Protein AF-A0A415G3N2-F1 (afdb_monomer)

Nearest PDB structures (foldseek):
  8dhb-assembly1_J  TM=5.652E-01  e=7.458E-01  Homo sapiens
  8q2d-assembly1_A  TM=3.571E-01  e=2.815E+00  Escherichia coli
  7obz-assembly3_E  TM=2.901E-01  e=1.254E+00  Cereibacter sphaeroides ATCC 17025
  6xqx-assembly2_B  TM=3.110E-01  e=3.981E+00  Neisseria gonorrhoeae
  4tkn-assembly2_B  TM=2.750E-01  e=4.218E+00  Homo sapiens

Secondary structure (DSSP, 8-state):
-PPP--STT--EEHHHHHHHHHHHHHHTT---TTT--EEEE-SS--EE---EEEE--EEEE-TTS-EEEEEEEEEE-SSS---EEEEEEEEEE---SHHHHHHHHHHHHHHHHHHHHHHHHHGGGT--SSEEEEEEETT--EEEEEEEES-HHHHHHHHHHHHHHHTTTEEEEEEEETTT--EEEE-

Sequence (187 aa):
MLKEIKKEKDVITNQDLFNEIIKKVKKSDKWPSSIIDYELEDRYETGLYNYEFNPVFTLQPGSNEGYYLSLYIRGYYGLTDKFDLVSLGTIKTLLTDKESIRQMAALYGECLIAYEEIMNDELDKFTRKGYDLFLVDKEEKMHPYLSGLSSKKKAVERFKLYHEKNSEQYLKGVVRDNLTRKEFVVK

Mean predicted aligned error: 4.04 Å

Radius of gyration: 20.8 Å; Cα contacts (8 Å, |Δi|>4): 354; 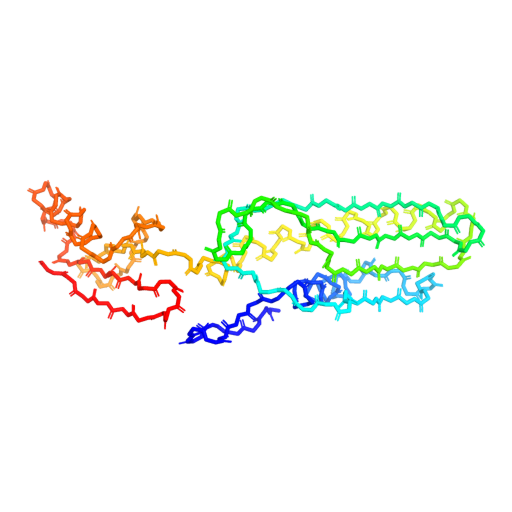chains: 1; bounding box: 54×30×54 Å

Structure (mmCIF, N/CA/C/O backbone):
data_AF-A0A415G3N2-F1
#
_entry.id   AF-A0A415G3N2-F1
#
loop_
_atom_site.group_PDB
_atom_site.id
_atom_site.type_symbol
_atom_site.label_atom_id
_atom_site.label_alt_id
_atom_site.label_comp_id
_atom_site.label_asym_id
_atom_site.label_entity_id
_atom_site.label_seq_id
_atom_site.pdbx_PDB_ins_code
_atom_site.Cartn_x
_atom_site.Cartn_y
_atom_site.Cartn_z
_atom_site.occupancy
_atom_site.B_iso_or_equiv
_atom_site.auth_seq_id
_atom_site.auth_comp_id
_atom_site.auth_asym_id
_atom_site.auth_atom_id
_atom_site.pdbx_PDB_model_num
ATOM 1 N N . MET A 1 1 ? 2.594 -11.933 -1.020 1.00 87.19 1 MET A N 1
ATOM 2 C CA . MET A 1 1 ? 1.827 -11.419 0.110 1.00 87.19 1 MET A CA 1
ATOM 3 C C . MET A 1 1 ? 2.799 -10.746 1.035 1.00 87.19 1 MET A C 1
ATOM 5 O O . MET A 1 1 ? 3.851 -11.324 1.329 1.00 87.19 1 MET A O 1
ATOM 9 N N . LEU A 1 2 ? 2.425 -9.553 1.478 1.00 94.81 2 LEU A N 1
ATOM 10 C CA . LEU A 1 2 ? 3.187 -8.779 2.444 1.00 94.81 2 LEU A CA 1
ATOM 11 C C . LEU A 1 2 ? 3.295 -9.523 3.780 1.00 94.81 2 LEU A C 1
ATOM 13 O O . LEU A 1 2 ? 2.478 -10.394 4.104 1.00 94.81 2 LEU A O 1
ATOM 17 N N . LYS A 1 3 ? 4.280 -9.148 4.599 1.00 93.44 3 LYS A N 1
ATOM 18 C CA . LYS A 1 3 ? 4.430 -9.6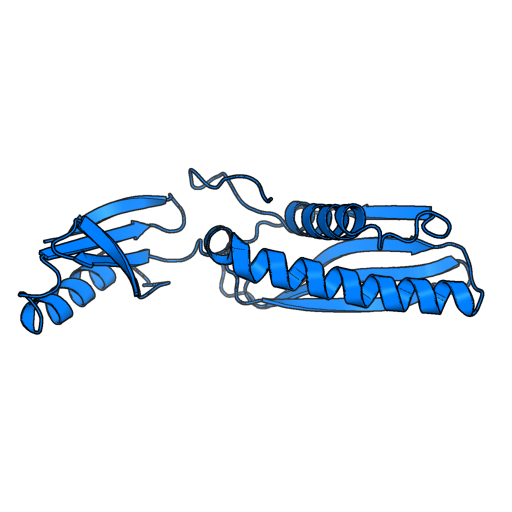95 5.955 1.00 93.44 3 LYS A CA 1
ATOM 19 C C . LYS A 1 3 ? 3.182 -9.440 6.815 1.00 93.44 3 LYS A C 1
ATOM 21 O O . LYS A 1 3 ? 2.412 -8.510 6.574 1.00 93.44 3 LYS A O 1
ATOM 26 N N . GLU A 1 4 ? 2.944 -10.312 7.790 1.00 93.62 4 GLU A N 1
ATOM 27 C CA . GLU A 1 4 ? 1.818 -10.176 8.722 1.00 93.62 4 GLU A CA 1
ATOM 28 C C . GLU A 1 4 ? 2.052 -9.037 9.725 1.00 93.62 4 GLU A C 1
ATOM 30 O O . GLU A 1 4 ? 3.185 -8.776 10.127 1.00 93.62 4 GLU A O 1
ATOM 35 N N . ILE A 1 5 ? 0.967 -8.395 10.171 1.00 93.81 5 ILE A N 1
ATOM 36 C CA . ILE A 1 5 ? 0.996 -7.298 11.147 1.00 93.81 5 ILE A CA 1
ATOM 37 C C . ILE A 1 5 ? 0.355 -7.779 12.449 1.00 93.81 5 ILE A C 1
ATOM 39 O O . ILE A 1 5 ? -0.867 -7.867 12.532 1.00 93.81 5 ILE A O 1
ATOM 43 N N . LYS A 1 6 ? 1.163 -8.097 13.469 1.00 91.00 6 LYS A N 1
ATOM 44 C CA . LYS A 1 6 ? 0.665 -8.636 14.753 1.00 91.00 6 LYS A CA 1
ATOM 45 C C . LYS A 1 6 ? 0.788 -7.659 15.914 1.00 91.00 6 LYS A C 1
ATOM 47 O O . LYS A 1 6 ? 0.152 -7.842 16.946 1.00 91.00 6 LYS A O 1
ATOM 52 N N . LYS A 1 7 ? 1.647 -6.655 15.777 1.00 91.00 7 LYS A N 1
ATOM 53 C CA . LYS A 1 7 ? 1.973 -5.675 16.818 1.00 91.00 7 LYS A CA 1
ATOM 54 C C . LYS A 1 7 ? 2.504 -4.400 16.182 1.00 91.00 7 LYS A C 1
ATOM 56 O O . LYS A 1 7 ? 2.860 -4.372 15.009 1.00 91.00 7 LYS A O 1
ATOM 61 N N . GLU A 1 8 ? 2.631 -3.372 17.008 1.00 90.38 8 GLU A N 1
ATOM 62 C CA . GLU A 1 8 ? 3.097 -2.037 16.631 1.00 90.38 8 GLU A CA 1
ATOM 63 C C . GLU A 1 8 ? 4.353 -2.037 15.752 1.00 90.38 8 GLU A C 1
ATOM 65 O O . GLU A 1 8 ? 4.346 -1.418 14.692 1.00 90.38 8 GLU A O 1
ATOM 70 N N . LYS A 1 9 ? 5.382 -2.805 16.129 1.00 91.69 9 LYS A N 1
ATOM 71 C CA . LYS A 1 9 ? 6.659 -2.849 15.400 1.00 91.69 9 LYS A CA 1
ATOM 72 C C . LYS A 1 9 ? 6.635 -3.593 14.062 1.00 91.69 9 LYS A C 1
ATOM 74 O O . LYS A 1 9 ? 7.603 -3.503 13.316 1.00 91.69 9 LYS A O 1
ATOM 79 N N . ASP A 1 10 ? 5.583 -4.353 13.768 1.00 93.62 10 ASP A N 1
ATOM 80 C CA . ASP A 1 10 ? 5.471 -5.041 12.484 1.00 93.62 10 ASP A CA 1
ATOM 81 C C . ASP A 1 10 ? 4.907 -4.022 11.493 1.00 93.62 10 ASP A C 1
ATOM 83 O O . ASP A 1 10 ? 3.722 -3.721 11.548 1.00 93.62 10 ASP A O 1
ATOM 87 N N . VAL A 1 11 ? 5.738 -3.410 10.650 1.00 94.50 11 VAL A N 1
ATOM 88 C CA . VAL A 1 11 ? 5.339 -2.293 9.771 1.00 94.50 11 VAL A CA 1
ATOM 89 C C . VAL A 1 11 ? 5.723 -2.608 8.336 1.00 94.50 11 VAL A C 1
ATOM 91 O O . VAL A 1 11 ? 6.864 -2.996 8.099 1.00 94.50 11 VAL A O 1
ATOM 94 N N . ILE A 1 12 ? 4.786 -2.447 7.397 1.00 97.75 12 ILE A N 1
ATOM 95 C CA . ILE A 1 12 ? 5.084 -2.520 5.961 1.00 97.75 12 ILE A CA 1
ATOM 96 C C . ILE A 1 12 ? 5.907 -1.301 5.573 1.00 97.75 12 ILE A C 1
ATOM 98 O O . ILE A 1 12 ? 5.563 -0.184 5.953 1.00 97.75 12 ILE A O 1
ATOM 102 N N . THR A 1 13 ? 6.979 -1.505 4.825 1.00 98.00 13 THR A N 1
ATOM 103 C CA . THR A 1 13 ? 7.867 -0.433 4.380 1.00 98.00 13 THR A CA 1
ATOM 104 C C . THR A 1 13 ? 7.702 -0.165 2.886 1.00 98.00 13 THR A C 1
ATOM 106 O O . THR A 1 13 ? 7.096 -0.947 2.151 1.00 98.00 13 THR A O 1
ATOM 109 N N . ASN A 1 14 ? 8.249 0.954 2.418 1.00 98.31 14 ASN A N 1
ATOM 110 C CA . ASN A 1 14 ? 8.402 1.238 0.990 1.00 98.31 14 ASN A CA 1
ATOM 111 C C . ASN A 1 14 ? 9.142 0.111 0.241 1.00 98.31 14 ASN A C 1
ATOM 113 O O . ASN A 1 14 ? 8.731 -0.255 -0.859 1.00 98.31 14 ASN A O 1
ATOM 117 N N . GLN A 1 15 ? 10.174 -0.474 0.857 1.00 98.56 15 GLN A N 1
ATOM 118 C CA . GLN A 1 15 ? 10.925 -1.604 0.300 1.00 98.56 15 GLN A CA 1
ATOM 119 C C . GLN A 1 15 ? 10.074 -2.884 0.244 1.00 98.56 15 GLN A C 1
ATOM 121 O O . GLN A 1 15 ? 10.088 -3.583 -0.767 1.00 98.56 15 GLN A O 1
ATOM 126 N N . ASP A 1 16 ? 9.282 -3.181 1.286 1.00 98.44 16 ASP A N 1
ATOM 127 C CA . ASP A 1 16 ? 8.357 -4.326 1.269 1.00 98.44 16 ASP A CA 1
ATOM 128 C C . ASP A 1 16 ? 7.340 -4.204 0.122 1.00 98.44 16 ASP A C 1
ATOM 130 O O . ASP A 1 16 ? 7.082 -5.177 -0.590 1.00 98.44 16 ASP A O 1
ATOM 134 N N . LEU A 1 17 ? 6.769 -3.006 -0.062 1.00 98.62 17 LEU A N 1
ATOM 135 C CA . LEU A 1 17 ? 5.806 -2.735 -1.128 1.00 98.62 17 LEU A CA 1
ATOM 136 C C . LEU A 1 17 ? 6.451 -2.876 -2.511 1.00 98.62 17 LEU A C 1
ATOM 138 O O . LEU A 1 17 ? 5.869 -3.524 -3.379 1.00 98.62 17 LEU A O 1
ATOM 142 N N . PHE A 1 18 ? 7.657 -2.330 -2.705 1.00 98.75 18 PHE A N 1
ATOM 143 C CA . PHE A 1 18 ? 8.424 -2.518 -3.939 1.00 98.75 18 PHE A CA 1
ATOM 144 C C . PHE A 1 18 ? 8.593 -4.005 -4.255 1.00 98.75 18 PHE A C 1
ATOM 146 O O . PHE A 1 18 ? 8.172 -4.477 -5.310 1.00 98.75 18 PHE A O 1
ATOM 153 N N . ASN A 1 19 ? 9.144 -4.761 -3.307 1.00 98.56 19 ASN A N 1
ATOM 154 C CA . ASN A 1 19 ? 9.453 -6.171 -3.494 1.00 98.56 19 ASN A CA 1
ATOM 155 C C . ASN A 1 19 ? 8.211 -7.023 -3.763 1.00 98.56 19 ASN A C 1
ATOM 157 O O . ASN A 1 19 ? 8.269 -7.956 -4.567 1.00 98.56 19 ASN A O 1
ATOM 161 N N . GLU A 1 20 ? 7.075 -6.709 -3.140 1.00 98.62 20 GLU A N 1
ATOM 162 C CA . GLU A 1 20 ? 5.830 -7.421 -3.418 1.00 98.62 20 GLU A CA 1
ATOM 163 C C . GLU A 1 20 ? 5.271 -7.100 -4.814 1.00 98.62 20 GLU A C 1
ATOM 165 O O . GLU A 1 20 ? 4.817 -8.026 -5.490 1.00 98.62 20 GLU A O 1
ATOM 170 N N . ILE A 1 21 ? 5.384 -5.852 -5.296 1.00 98.75 21 ILE A N 1
ATOM 171 C CA . ILE A 1 21 ? 5.044 -5.491 -6.686 1.00 98.75 21 ILE A CA 1
ATOM 172 C C . ILE A 1 21 ? 5.894 -6.319 -7.657 1.00 98.75 21 ILE A C 1
ATOM 174 O O . ILE A 1 21 ? 5.348 -7.032 -8.501 1.00 98.75 21 ILE A O 1
ATOM 178 N N . ILE A 1 22 ? 7.224 -6.306 -7.497 1.00 98.50 22 ILE A N 1
ATOM 179 C CA . ILE A 1 22 ? 8.146 -7.068 -8.358 1.00 98.50 22 ILE A CA 1
ATOM 180 C C . ILE A 1 22 ? 7.800 -8.558 -8.344 1.00 98.50 22 ILE A C 1
ATOM 182 O O . ILE A 1 22 ? 7.727 -9.210 -9.387 1.00 98.50 22 ILE A O 1
ATOM 186 N N . LYS A 1 23 ? 7.559 -9.114 -7.155 1.00 98.38 23 LYS A N 1
ATOM 187 C CA . LYS A 1 23 ? 7.210 -10.523 -6.981 1.00 98.38 23 LYS A CA 1
ATOM 188 C C . LYS A 1 23 ? 5.910 -10.890 -7.694 1.00 98.38 23 LYS A C 1
ATOM 190 O O . LYS A 1 23 ? 5.848 -11.975 -8.270 1.00 98.38 23 LYS A O 1
ATOM 195 N N . LYS A 1 24 ? 4.885 -10.035 -7.654 1.00 98.19 24 LYS A N 1
ATOM 196 C CA . LYS A 1 24 ? 3.622 -10.262 -8.374 1.00 98.19 24 LYS A CA 1
ATOM 197 C C . LYS A 1 24 ? 3.823 -10.236 -9.887 1.00 98.19 24 LYS A C 1
ATOM 199 O O . LYS A 1 24 ? 3.407 -11.183 -10.545 1.00 98.19 24 LYS A O 1
ATOM 204 N N . VAL A 1 25 ? 4.550 -9.252 -10.419 1.00 98.38 25 VAL A N 1
ATOM 205 C CA . VAL A 1 25 ? 4.837 -9.179 -11.864 1.00 98.38 25 VAL A CA 1
ATOM 206 C C . VAL A 1 25 ? 5.670 -10.374 -12.346 1.00 98.38 25 VAL A C 1
ATOM 208 O O . VAL A 1 25 ? 5.410 -10.947 -13.401 1.00 98.38 25 VAL A O 1
ATOM 211 N N . LYS A 1 26 ? 6.658 -10.817 -11.559 1.00 98.06 26 LYS A N 1
ATOM 212 C CA . LYS A 1 26 ? 7.432 -12.029 -11.880 1.00 98.06 26 LYS A CA 1
ATOM 213 C C . LYS A 1 26 ? 6.567 -13.289 -11.894 1.00 98.06 26 LYS A C 1
ATOM 215 O O . LYS A 1 26 ? 6.811 -14.175 -12.700 1.00 98.06 26 LYS A O 1
ATOM 220 N N . LYS A 1 27 ? 5.557 -13.373 -11.025 1.00 97.06 27 LYS A N 1
ATOM 221 C CA . LYS A 1 27 ? 4.624 -14.508 -10.971 1.00 97.06 27 LYS A CA 1
ATOM 222 C C . LYS A 1 27 ? 3.587 -14.519 -12.093 1.00 97.06 27 LYS A C 1
ATOM 224 O O . LYS A 1 27 ? 3.008 -15.574 -12.325 1.00 97.06 27 LYS A O 1
ATOM 229 N N . SER A 1 28 ? 3.323 -13.387 -12.745 1.00 94.75 28 SER A N 1
ATOM 230 C CA . SER A 1 28 ? 2.393 -13.313 -13.879 1.00 94.75 28 SER A CA 1
ATOM 231 C C . SER A 1 28 ? 3.046 -13.657 -15.224 1.00 94.75 28 SER A C 1
ATOM 233 O O . SER A 1 28 ? 2.395 -13.542 -16.261 1.00 94.75 28 SER A O 1
ATOM 235 N N . ASP A 1 29 ? 4.326 -14.057 -15.225 1.00 93.62 29 ASP A N 1
ATOM 236 C CA . ASP A 1 29 ? 5.146 -14.285 -16.424 1.00 93.62 29 ASP A CA 1
ATOM 237 C C . ASP A 1 29 ? 5.229 -13.056 -17.355 1.00 93.62 29 ASP A C 1
ATOM 239 O O . ASP A 1 29 ? 5.502 -13.172 -18.551 1.00 93.62 29 ASP A O 1
ATOM 243 N N . LYS A 1 30 ? 5.001 -11.849 -16.812 1.00 96.56 30 LYS A N 1
ATOM 244 C CA . LYS A 1 30 ? 5.089 -10.571 -17.543 1.00 96.56 30 LYS A CA 1
ATOM 245 C C . LYS A 1 30 ? 6.388 -9.812 -17.301 1.00 96.56 30 LYS A C 1
ATOM 247 O O . LYS A 1 30 ? 6.602 -8.752 -17.884 1.00 96.56 30 LYS A O 1
ATOM 252 N N . TRP A 1 31 ? 7.270 -10.351 -16.463 1.00 97.94 31 TRP A N 1
ATOM 253 C CA . TRP A 1 31 ? 8.579 -9.765 -16.205 1.00 97.94 31 TRP A CA 1
ATOM 254 C C . TRP A 1 31 ? 9.518 -9.945 -17.412 1.00 97.94 31 TRP A C 1
ATOM 256 O O . TRP A 1 31 ? 9.819 -11.085 -1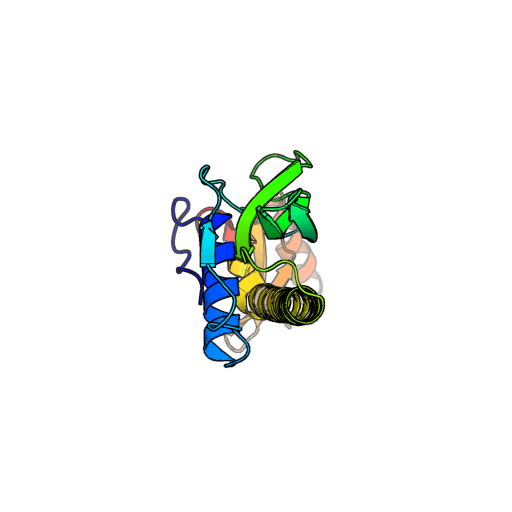7.777 1.00 97.94 31 TRP A O 1
ATOM 266 N N . PRO A 1 32 ? 10.029 -8.864 -18.029 1.00 96.94 32 PRO A N 1
ATOM 267 C CA . PRO A 1 32 ? 10.829 -8.962 -19.243 1.00 96.94 32 PRO A CA 1
ATOM 268 C C . PRO A 1 32 ? 12.308 -9.244 -18.916 1.00 96.94 32 PRO A C 1
ATOM 270 O O . PRO A 1 32 ? 13.188 -8.412 -19.131 1.00 96.94 32 PRO A O 1
ATOM 273 N N . SER A 1 33 ? 12.594 -10.445 -18.394 1.00 96.25 33 SER A N 1
ATOM 274 C CA . SER A 1 33 ? 13.925 -10.863 -17.910 1.00 96.25 33 SER A CA 1
ATOM 275 C C . SER A 1 33 ? 15.066 -10.662 -18.910 1.00 96.25 33 SER A C 1
ATOM 277 O O . SER A 1 33 ? 16.214 -10.549 -18.501 1.00 96.25 33 SER A O 1
ATOM 279 N N . SER A 1 34 ? 14.778 -10.648 -20.214 1.00 95.88 34 SER A N 1
ATOM 280 C CA . SER A 1 34 ? 15.788 -10.485 -21.263 1.00 95.88 34 SER A CA 1
ATOM 281 C C . SER A 1 34 ? 16.362 -9.073 -21.371 1.00 95.88 34 SER A C 1
ATOM 283 O O . SER A 1 34 ? 17.408 -8.918 -21.994 1.00 95.88 34 SER A O 1
ATOM 285 N N . ILE A 1 35 ? 15.680 -8.057 -20.830 1.00 96.75 35 ILE A N 1
ATOM 286 C CA . ILE A 1 35 ? 16.105 -6.655 -20.957 1.00 96.75 35 ILE A CA 1
ATOM 287 C C . ILE A 1 35 ? 16.406 -5.978 -19.620 1.00 96.75 35 ILE A C 1
ATOM 289 O O . ILE A 1 35 ? 17.009 -4.910 -19.621 1.00 96.75 35 ILE A O 1
ATOM 293 N N . ILE A 1 36 ? 15.962 -6.543 -18.494 1.00 97.62 36 ILE A N 1
ATOM 294 C CA . ILE A 1 36 ? 16.181 -5.934 -17.179 1.00 97.62 36 ILE A CA 1
ATOM 295 C C . ILE A 1 36 ? 17.587 -6.263 -16.690 1.00 97.62 36 ILE A C 1
ATOM 297 O O . ILE A 1 36 ? 17.924 -7.428 -16.497 1.00 97.62 36 ILE A O 1
ATOM 301 N N . ASP A 1 37 ? 18.376 -5.221 -16.446 1.00 97.44 37 ASP A N 1
ATOM 302 C CA . ASP A 1 37 ? 19.717 -5.337 -15.875 1.00 97.44 37 ASP A CA 1
ATOM 303 C C . ASP A 1 37 ? 19.661 -5.462 -14.355 1.00 97.44 37 ASP A C 1
ATOM 305 O O . ASP A 1 37 ? 20.386 -6.264 -13.769 1.00 97.44 37 ASP A O 1
ATOM 309 N N . TYR A 1 38 ? 18.801 -4.668 -13.710 1.00 96.75 38 TYR A N 1
ATOM 310 C CA . TYR A 1 38 ? 18.541 -4.798 -12.282 1.00 96.75 38 TYR A CA 1
ATOM 311 C C . TYR A 1 38 ? 17.214 -4.173 -11.854 1.00 96.75 38 TYR A C 1
ATOM 313 O O . TYR A 1 38 ? 16.710 -3.214 -12.443 1.00 96.75 38 TYR A O 1
ATOM 321 N N . GLU A 1 39 ? 16.718 -4.666 -10.729 1.00 97.56 39 GLU A N 1
ATOM 322 C CA . GLU A 1 39 ? 15.749 -4.018 -9.864 1.00 97.56 39 GLU A CA 1
ATOM 323 C C . GLU A 1 39 ? 16.386 -3.763 -8.496 1.00 97.56 39 GLU A C 1
ATOM 325 O O . GLU A 1 39 ? 17.101 -4.610 -7.963 1.00 97.56 39 GLU A O 1
ATOM 330 N N . LEU A 1 40 ? 16.163 -2.577 -7.938 1.00 98.00 40 LEU A N 1
ATOM 331 C CA . LEU A 1 40 ? 16.737 -2.181 -6.660 1.00 98.00 40 LEU A CA 1
ATOM 332 C C . LEU A 1 40 ? 15.717 -1.373 -5.864 1.00 98.00 40 LEU A C 1
ATOM 334 O O . LEU A 1 40 ? 15.232 -0.341 -6.329 1.00 98.00 40 LEU A O 1
ATOM 338 N N . GLU A 1 41 ? 15.403 -1.844 -4.664 1.00 97.94 41 GLU A N 1
ATOM 339 C CA . GLU A 1 41 ? 14.610 -1.101 -3.686 1.00 97.94 41 GLU A CA 1
ATOM 340 C C . GLU A 1 41 ? 15.316 0.186 -3.238 1.00 97.94 41 GLU A C 1
ATOM 342 O O . GLU A 1 41 ? 16.535 0.335 -3.365 1.00 97.94 41 GLU A O 1
ATOM 347 N N . ASP A 1 42 ? 14.552 1.143 -2.715 1.00 97.31 42 ASP A N 1
ATOM 348 C CA . ASP A 1 42 ? 15.147 2.367 -2.189 1.00 97.31 42 ASP A CA 1
ATOM 349 C C . ASP A 1 42 ? 16.113 2.063 -1.038 1.00 97.31 42 ASP A C 1
ATOM 351 O O . ASP A 1 42 ? 15.878 1.171 -0.226 1.00 97.31 42 ASP A O 1
ATOM 355 N N . ARG A 1 43 ? 17.196 2.835 -0.925 1.00 95.38 43 ARG A N 1
ATOM 356 C CA . ARG A 1 43 ? 18.191 2.646 0.136 1.00 95.38 43 ARG A CA 1
ATOM 357 C C . ARG A 1 43 ? 17.629 2.939 1.530 1.00 95.38 43 ARG A C 1
ATOM 359 O O . ARG A 1 43 ? 18.123 2.381 2.510 1.00 95.38 43 ARG A O 1
ATOM 366 N N . TYR A 1 44 ? 16.666 3.849 1.632 1.00 96.00 44 TYR A N 1
ATOM 367 C CA . TYR A 1 44 ? 16.128 4.314 2.901 1.00 96.00 44 TYR A CA 1
ATOM 368 C C . TYR A 1 44 ? 14.776 3.669 3.179 1.00 96.00 44 TYR A C 1
ATOM 370 O O . TYR A 1 44 ? 13.785 3.889 2.480 1.00 96.00 44 TYR A O 1
ATOM 378 N N . GLU A 1 45 ? 14.732 2.899 4.259 1.00 96.56 45 GLU A N 1
ATOM 379 C CA . GLU A 1 45 ? 13.503 2.282 4.727 1.00 96.56 45 GLU A CA 1
ATOM 380 C C . GLU A 1 45 ? 12.574 3.335 5.350 1.00 96.56 45 GLU A C 1
ATOM 382 O O . GLU A 1 45 ? 12.962 4.112 6.225 1.00 96.56 45 GLU A O 1
ATOM 387 N N . THR A 1 46 ? 11.322 3.349 4.901 1.00 96.94 46 THR A N 1
ATOM 388 C CA . THR A 1 46 ? 10.253 4.213 5.404 1.00 96.94 46 THR A CA 1
ATOM 389 C C . THR A 1 46 ? 9.017 3.375 5.701 1.00 96.94 46 THR A C 1
ATOM 391 O O . THR A 1 46 ? 8.498 2.691 4.822 1.00 96.94 46 THR A O 1
ATOM 394 N N . GLY A 1 47 ? 8.523 3.447 6.939 1.00 96.94 47 GLY A N 1
ATOM 395 C CA . GLY A 1 47 ? 7.308 2.746 7.354 1.00 96.94 47 GLY A CA 1
ATOM 396 C C . GLY A 1 47 ? 6.029 3.377 6.795 1.00 96.94 47 GLY A C 1
ATOM 397 O O . GLY A 1 47 ? 5.861 4.599 6.830 1.00 96.94 47 GLY A O 1
ATOM 398 N N . LEU A 1 48 ? 5.117 2.528 6.326 1.00 97.19 48 LEU A N 1
ATOM 399 C CA . LEU A 1 48 ? 3.821 2.872 5.748 1.00 97.19 48 LEU A CA 1
ATOM 400 C C . LEU A 1 48 ? 2.711 2.506 6.748 1.00 97.19 48 LEU A C 1
ATOM 402 O O . LEU A 1 48 ? 2.412 1.339 6.998 1.00 97.19 48 LEU A O 1
ATOM 406 N N . TYR A 1 49 ? 2.126 3.533 7.353 1.00 96.12 49 TYR A N 1
ATOM 407 C CA . TYR A 1 49 ? 1.158 3.467 8.451 1.00 96.12 49 TYR A CA 1
ATOM 408 C C . TYR A 1 49 ? -0.254 3.913 8.059 1.00 96.12 49 TYR A C 1
ATOM 410 O O . TYR A 1 49 ? -1.172 3.871 8.883 1.00 96.12 49 TYR A O 1
ATOM 418 N N . ASN A 1 50 ? -0.427 4.404 6.839 1.00 94.81 50 ASN A N 1
ATOM 419 C CA . ASN A 1 50 ? -1.716 4.825 6.320 1.00 94.81 50 ASN A CA 1
ATOM 420 C C . ASN A 1 50 ? -1.733 4.612 4.806 1.00 94.81 50 ASN A C 1
ATOM 422 O O . ASN A 1 50 ? -0.707 4.809 4.162 1.00 94.81 50 ASN A O 1
ATOM 426 N N . TYR A 1 51 ? -2.872 4.191 4.257 1.00 94.69 51 TYR A N 1
ATOM 427 C CA . TYR A 1 51 ? -3.033 3.870 2.834 1.00 94.69 51 TYR A CA 1
ATOM 428 C C . TYR A 1 51 ? -3.377 5.089 1.970 1.00 94.69 51 TYR A C 1
ATOM 430 O O . TYR A 1 51 ? -3.530 4.948 0.762 1.00 94.69 51 TYR A O 1
ATOM 438 N N . GLU A 1 52 ? -3.533 6.277 2.562 1.00 95.19 52 GLU A N 1
ATOM 439 C CA . GLU A 1 52 ? -3.909 7.520 1.872 1.00 95.19 52 GLU A CA 1
ATOM 440 C C . GLU A 1 52 ? -2.752 8.098 1.032 1.00 95.19 52 GLU A C 1
ATOM 442 O O . GLU A 1 52 ? -2.299 9.231 1.217 1.00 95.19 52 GLU A O 1
ATOM 447 N N . PHE A 1 53 ? -2.254 7.304 0.092 1.00 96.81 53 PHE A N 1
ATOM 448 C CA . PHE A 1 53 ? -1.239 7.658 -0.886 1.00 96.81 53 PHE A CA 1
ATOM 449 C C . PHE A 1 53 ? -1.591 7.063 -2.248 1.00 96.81 53 PHE A C 1
ATOM 451 O O . PHE A 1 53 ? -2.344 6.103 -2.345 1.00 96.81 53 PHE A O 1
ATOM 458 N N . ASN A 1 54 ? -1.024 7.633 -3.307 1.00 97.88 54 ASN A N 1
ATOM 459 C CA . ASN A 1 54 ? -1.222 7.171 -4.680 1.00 97.88 54 ASN A CA 1
ATOM 460 C C . ASN A 1 54 ? 0.121 6.808 -5.322 1.00 97.88 54 ASN A C 1
ATOM 462 O O . ASN A 1 54 ? 1.136 7.418 -4.959 1.00 97.88 54 ASN A O 1
ATOM 466 N N . PRO A 1 55 ? 0.153 5.868 -6.283 1.00 98.06 55 PRO A N 1
ATOM 467 C CA . PRO A 1 55 ? 1.366 5.553 -7.019 1.00 98.06 55 PRO A CA 1
ATOM 468 C C . PRO A 1 55 ? 1.758 6.733 -7.917 1.00 98.06 55 PRO A C 1
ATOM 470 O O . PRO A 1 55 ? 0.918 7.364 -8.558 1.00 98.06 55 PRO A O 1
ATOM 473 N N . VAL A 1 56 ? 3.053 7.032 -7.972 1.00 98.19 56 VAL A N 1
ATOM 474 C CA . VAL A 1 56 ? 3.646 8.031 -8.872 1.00 98.19 56 VAL A CA 1
ATOM 475 C C . VAL A 1 56 ? 4.795 7.358 -9.604 1.00 98.19 56 VAL A C 1
ATOM 477 O O . VAL A 1 56 ? 5.962 7.566 -9.299 1.00 98.19 56 VAL A O 1
ATOM 480 N N . PHE A 1 57 ? 4.466 6.456 -10.521 1.00 98.25 57 PHE A N 1
ATOM 481 C CA . PHE A 1 57 ? 5.475 5.706 -11.266 1.00 98.25 57 PHE A CA 1
ATOM 482 C C . PHE A 1 57 ? 5.974 6.544 -12.445 1.00 98.25 57 PHE A C 1
ATOM 484 O O . PHE A 1 57 ? 5.180 7.203 -13.121 1.00 98.25 57 PHE A O 1
ATOM 491 N N . THR A 1 58 ? 7.278 6.519 -12.709 1.00 97.69 58 THR A N 1
ATOM 492 C CA . THR A 1 58 ? 7.902 7.322 -13.768 1.00 97.69 58 THR A CA 1
ATOM 493 C C . THR A 1 58 ? 8.808 6.465 -14.636 1.00 97.69 58 THR A C 1
ATOM 495 O O . THR A 1 58 ? 9.754 5.858 -14.137 1.00 97.69 58 THR A O 1
ATOM 498 N N . LEU A 1 59 ? 8.542 6.460 -15.942 1.00 97.62 59 LEU A N 1
ATOM 499 C CA . LEU A 1 59 ? 9.392 5.843 -16.954 1.00 97.62 59 LEU A CA 1
ATOM 500 C C . LEU A 1 59 ? 10.149 6.938 -17.711 1.00 97.62 59 LEU A C 1
ATOM 502 O O . LEU A 1 59 ? 9.526 7.796 -18.336 1.00 97.62 59 LEU A O 1
ATOM 506 N N . GLN A 1 60 ? 11.479 6.919 -17.645 1.00 95.62 60 GLN A N 1
ATOM 507 C CA . GLN A 1 60 ? 12.318 7.993 -18.180 1.00 95.62 60 GLN A CA 1
ATOM 508 C C . GLN A 1 60 ? 13.632 7.484 -18.796 1.00 95.62 60 GLN A C 1
ATOM 510 O O . GLN A 1 60 ? 14.175 6.471 -18.347 1.00 95.62 60 GLN A O 1
ATOM 515 N N . PRO A 1 61 ? 14.176 8.178 -19.814 1.00 93.25 61 PRO A N 1
ATOM 516 C CA . PRO A 1 61 ? 15.526 7.924 -20.304 1.00 93.25 61 PRO A CA 1
ATOM 517 C C . PRO A 1 61 ? 16.569 8.448 -19.310 1.00 93.25 61 PRO A C 1
ATOM 519 O O . PRO A 1 61 ? 16.417 9.541 -18.769 1.00 93.25 61 PRO A O 1
ATOM 522 N N . GLY A 1 62 ? 17.659 7.710 -19.109 1.00 86.50 62 GLY A N 1
ATOM 523 C CA . GLY A 1 62 ? 18.773 8.142 -18.259 1.00 86.50 62 GLY A CA 1
ATOM 524 C C . GLY A 1 62 ? 20.006 8.578 -19.037 1.00 86.50 62 GLY A C 1
ATOM 525 O O . GLY A 1 62 ? 21.093 8.089 -18.770 1.00 86.50 62 GLY A O 1
ATOM 526 N N . SER A 1 63 ? 19.841 9.457 -20.029 1.00 74.88 63 SER A N 1
ATOM 527 C CA . SER A 1 63 ? 20.953 10.119 -20.737 1.00 74.88 63 SER A CA 1
ATOM 528 C C . SER A 1 63 ? 22.100 9.178 -21.165 1.00 74.88 63 SER A C 1
ATOM 530 O O . SER A 1 63 ? 23.240 9.350 -20.745 1.00 74.88 63 SER A O 1
ATOM 532 N N . ASN A 1 64 ? 21.785 8.211 -22.039 1.00 75.25 64 ASN A N 1
ATOM 533 C CA . ASN A 1 64 ? 22.635 7.115 -22.557 1.00 75.25 64 ASN A CA 1
ATOM 534 C C . ASN A 1 64 ? 22.832 5.897 -21.639 1.00 75.25 64 ASN A C 1
ATOM 536 O O . ASN A 1 64 ? 23.448 4.926 -22.065 1.00 75.25 64 ASN A O 1
ATOM 540 N N . GLU A 1 65 ? 22.260 5.885 -20.438 1.00 86.69 65 GLU A N 1
ATOM 541 C CA . GLU A 1 65 ? 22.323 4.729 -19.530 1.00 86.69 65 GLU A CA 1
ATOM 542 C C . GLU A 1 65 ? 21.113 3.786 -19.654 1.00 86.69 65 GLU A C 1
ATOM 544 O O . GLU A 1 65 ? 20.828 3.023 -18.732 1.00 86.69 65 GLU A O 1
ATOM 549 N N . GLY A 1 66 ? 20.380 3.872 -20.767 1.00 93.56 66 GLY A N 1
ATOM 550 C CA . GLY A 1 66 ? 19.135 3.143 -20.994 1.00 93.56 66 GLY A CA 1
ATOM 551 C C . GLY A 1 66 ? 17.917 3.806 -20.350 1.00 93.56 66 GLY A C 1
ATOM 552 O O . GLY A 1 66 ? 17.796 5.039 -20.337 1.00 93.56 66 GLY A O 1
ATOM 553 N N . TYR A 1 67 ? 16.992 2.988 -19.851 1.00 97.19 67 TYR A N 1
ATOM 554 C CA . TYR A 1 67 ? 15.699 3.429 -19.331 1.00 97.19 67 TYR A CA 1
ATOM 555 C C . TYR A 1 67 ? 15.501 3.033 -17.873 1.00 97.19 67 TYR A C 1
ATOM 557 O O . TYR A 1 67 ? 15.844 1.931 -17.444 1.00 97.19 67 TYR A O 1
ATOM 565 N N . TYR A 1 68 ? 14.882 3.947 -17.133 1.00 97.38 68 TYR A N 1
ATOM 566 C CA . TYR A 1 68 ? 14.596 3.826 -15.715 1.00 97.38 68 TYR A CA 1
ATOM 567 C C . TYR A 1 68 ? 13.087 3.825 -15.500 1.00 97.38 68 TYR A C 1
ATOM 569 O O . TYR A 1 68 ? 12.406 4.768 -15.905 1.00 97.38 68 TYR A O 1
ATOM 577 N N . LEU A 1 69 ? 12.580 2.790 -14.837 1.00 98.44 69 LEU A N 1
ATOM 578 C CA . LEU A 1 69 ? 11.240 2.759 -14.266 1.00 98.44 69 LEU A CA 1
ATOM 579 C C . LEU A 1 69 ? 11.366 2.908 -12.752 1.00 98.44 69 LEU A C 1
ATOM 581 O O . LEU A 1 69 ? 11.709 1.959 -12.048 1.00 98.44 69 LEU A O 1
ATOM 585 N N . SER A 1 70 ? 11.102 4.110 -12.257 1.00 98.00 70 SER A N 1
ATOM 586 C CA . SER A 1 70 ? 11.143 4.419 -10.829 1.00 98.00 70 SER A CA 1
ATOM 587 C C . SER A 1 70 ? 9.733 4.398 -10.251 1.00 98.00 70 SER A C 1
ATOM 589 O O . SER A 1 70 ? 8.804 4.986 -10.810 1.00 98.00 70 SER A O 1
ATOM 591 N N . LEU A 1 71 ? 9.567 3.688 -9.137 1.00 98.75 71 LEU A N 1
ATOM 592 C CA . LEU A 1 71 ? 8.293 3.525 -8.451 1.00 98.75 71 LEU A CA 1
ATOM 593 C C . LEU A 1 71 ? 8.298 4.399 -7.197 1.00 98.75 71 LEU A C 1
ATOM 595 O O . LEU A 1 71 ? 9.136 4.221 -6.315 1.00 98.75 71 LEU A O 1
ATOM 599 N N . TYR A 1 72 ? 7.348 5.325 -7.108 1.00 98.62 72 TYR A N 1
ATOM 600 C CA . TYR A 1 72 ? 7.131 6.170 -5.937 1.00 98.62 72 TYR A CA 1
ATOM 601 C C . TYR A 1 72 ? 5.685 6.061 -5.461 1.00 98.62 72 TYR A C 1
ATOM 603 O O . TYR A 1 72 ? 4.799 5.654 -6.216 1.00 98.62 72 TYR A O 1
ATOM 611 N N . ILE A 1 73 ? 5.437 6.511 -4.235 1.00 98.44 73 ILE A N 1
ATOM 612 C CA . ILE A 1 73 ? 4.095 6.836 -3.744 1.00 98.44 73 ILE A CA 1
ATOM 613 C C . ILE A 1 73 ? 4.077 8.257 -3.191 1.00 98.44 73 ILE A C 1
ATOM 615 O O . ILE A 1 73 ? 5.076 8.744 -2.655 1.00 98.44 73 ILE A O 1
ATOM 619 N N . ARG A 1 74 ? 2.931 8.928 -3.308 1.00 98.38 74 ARG A N 1
ATOM 620 C CA . ARG A 1 74 ? 2.737 10.294 -2.816 1.00 98.38 74 ARG A CA 1
ATOM 621 C C . ARG A 1 74 ? 1.455 10.400 -2.006 1.00 98.38 74 ARG A C 1
ATOM 623 O O . ARG A 1 74 ? 0.385 10.054 -2.505 1.00 98.38 74 ARG A O 1
ATOM 630 N N . GLY A 1 75 ? 1.557 10.906 -0.781 1.00 97.81 75 GLY A N 1
ATOM 631 C CA . GLY A 1 75 ? 0.408 11.100 0.099 1.00 97.81 75 GLY A CA 1
ATOM 632 C C . GLY A 1 75 ? 0.754 11.095 1.581 1.00 97.81 75 GLY A C 1
ATOM 633 O O . GLY A 1 75 ? 1.880 11.399 1.974 1.00 97.81 75 GLY A O 1
ATOM 634 N N . TYR A 1 76 ? -0.236 10.742 2.397 1.00 96.06 76 TYR A N 1
ATOM 635 C CA . TYR A 1 76 ? -0.138 10.621 3.846 1.00 96.06 76 TYR A CA 1
ATOM 636 C C . TYR A 1 76 ? 0.127 9.167 4.227 1.00 96.06 76 TYR A C 1
ATOM 638 O O . TYR A 1 76 ? -0.783 8.452 4.633 1.00 96.06 76 TYR A O 1
ATOM 646 N N . TYR A 1 77 ? 1.374 8.721 4.103 1.00 95.12 77 TYR A N 1
ATOM 647 C CA . TYR A 1 77 ? 1.750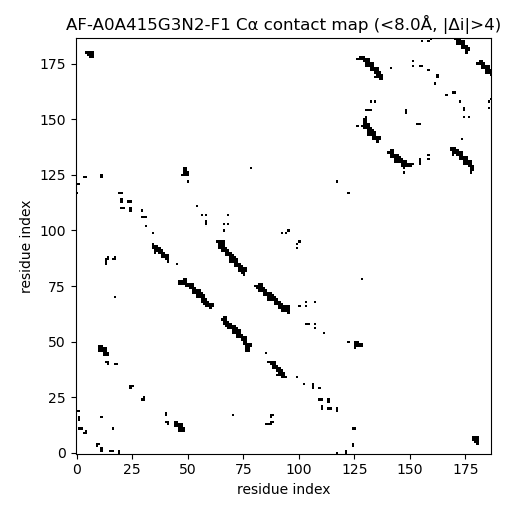 7.341 4.432 1.00 95.12 77 TYR A CA 1
ATOM 648 C C . TYR A 1 77 ? 2.320 7.178 5.848 1.00 95.12 77 TYR A C 1
ATOM 650 O O . TYR A 1 77 ? 2.316 6.076 6.386 1.00 95.12 77 TYR A O 1
ATOM 658 N N . GLY A 1 78 ? 2.846 8.241 6.462 1.00 92.50 78 GLY A N 1
ATOM 659 C CA . GLY A 1 78 ? 3.495 8.178 7.776 1.00 92.50 78 GLY A CA 1
ATOM 660 C C . GLY A 1 78 ? 2.515 8.270 8.949 1.00 92.50 78 GLY A C 1
ATOM 661 O O . GLY A 1 78 ? 1.323 8.475 8.755 1.00 92.50 78 GLY A O 1
ATOM 662 N N . LEU A 1 79 ? 3.020 8.177 10.187 1.00 88.75 79 LEU A N 1
ATOM 663 C CA . LEU A 1 79 ? 2.228 8.426 11.408 1.00 88.75 79 LEU A CA 1
ATOM 664 C C . LEU A 1 79 ? 1.855 9.902 11.597 1.00 88.75 79 LEU A C 1
ATOM 666 O O . LEU A 1 79 ? 0.867 10.207 12.260 1.00 88.75 79 LEU A O 1
ATOM 670 N N . THR A 1 80 ? 2.631 10.813 11.017 1.00 89.38 80 THR A N 1
ATOM 671 C CA . THR A 1 80 ? 2.324 12.245 11.000 1.00 89.38 80 THR A CA 1
ATOM 672 C C . THR A 1 80 ? 1.368 12.572 9.855 1.00 89.38 80 THR A C 1
ATOM 674 O O . THR A 1 80 ? 1.167 11.765 8.946 1.00 89.38 80 THR A O 1
ATOM 677 N N . ASP A 1 81 ? 0.799 13.774 9.865 1.00 88.00 81 ASP A N 1
ATOM 678 C CA . ASP A 1 81 ? -0.044 14.276 8.769 1.00 88.00 81 ASP A CA 1
ATOM 679 C C . ASP A 1 81 ? 0.791 15.005 7.704 1.00 88.00 81 ASP A C 1
ATOM 681 O O . ASP A 1 81 ? 0.332 15.927 7.032 1.00 88.00 81 ASP A O 1
ATOM 685 N N . LYS A 1 82 ? 2.061 14.603 7.555 1.00 94.56 82 LYS A N 1
ATOM 686 C CA . LYS A 1 82 ? 2.932 15.110 6.498 1.00 94.56 82 LYS A CA 1
ATOM 687 C C . LYS A 1 82 ? 2.503 14.494 5.168 1.00 94.56 82 LYS A C 1
ATOM 689 O O . LYS A 1 82 ? 2.475 13.274 5.030 1.00 94.56 82 LYS A O 1
ATOM 694 N N . PHE A 1 83 ? 2.218 15.353 4.198 1.00 96.06 83 PHE A N 1
ATOM 695 C CA . PHE A 1 83 ? 2.038 14.963 2.807 1.00 96.06 83 PHE A CA 1
ATOM 696 C C . PHE A 1 83 ? 3.404 14.949 2.118 1.00 96.06 83 PHE A C 1
ATOM 698 O O . PHE A 1 83 ? 4.072 15.985 2.080 1.00 96.06 83 PHE A O 1
ATOM 705 N N . ASP A 1 84 ? 3.835 13.804 1.593 1.00 96.88 84 ASP A N 1
ATOM 706 C CA . ASP A 1 84 ? 5.185 13.672 1.036 1.00 96.88 84 ASP A CA 1
ATOM 707 C C . ASP A 1 84 ? 5.262 12.664 -0.121 1.00 96.88 84 ASP A C 1
ATOM 709 O O . ASP A 1 84 ? 4.301 11.943 -0.400 1.00 96.88 84 ASP A O 1
ATOM 713 N N . LEU A 1 85 ? 6.406 12.645 -0.806 1.00 97.69 85 LEU A N 1
ATOM 714 C CA . LEU A 1 85 ? 6.787 11.659 -1.815 1.00 97.69 85 LEU A CA 1
ATOM 715 C C . LEU A 1 85 ? 7.825 10.704 -1.213 1.00 97.69 85 LEU A C 1
ATOM 717 O O . LEU A 1 85 ? 8.830 11.156 -0.670 1.00 97.69 85 LEU A O 1
ATOM 721 N N . VAL A 1 86 ? 7.629 9.396 -1.369 1.00 97.62 86 VAL A N 1
ATOM 722 C CA . VAL A 1 86 ? 8.639 8.396 -1.004 1.00 97.62 86 VAL A CA 1
ATOM 723 C C . VAL A 1 86 ? 8.920 7.458 -2.169 1.00 97.62 86 VAL A C 1
ATOM 725 O O . VAL A 1 86 ? 8.018 7.027 -2.889 1.00 97.62 86 VAL A O 1
ATOM 728 N N . SER A 1 87 ? 10.204 7.179 -2.359 1.00 98.12 87 SER A N 1
ATOM 729 C CA . SER A 1 87 ? 10.718 6.216 -3.327 1.00 98.12 87 SER A CA 1
ATOM 730 C C . SER A 1 87 ? 10.506 4.800 -2.811 1.00 98.12 87 SER A C 1
ATOM 732 O O . SER A 1 87 ? 10.802 4.508 -1.653 1.00 98.12 87 SER A O 1
ATOM 734 N N . LEU A 1 88 ? 9.968 3.927 -3.658 1.00 98.69 88 LEU A N 1
ATOM 735 C CA . LEU A 1 88 ? 9.871 2.494 -3.391 1.00 98.69 88 LEU A CA 1
ATOM 736 C C . LEU A 1 88 ? 11.122 1.774 -3.904 1.00 98.69 88 LEU A C 1
ATOM 738 O O . LEU A 1 88 ? 11.694 0.938 -3.208 1.00 98.69 88 LEU A O 1
ATOM 742 N N . GLY A 1 89 ? 11.548 2.117 -5.119 1.00 98.44 89 GLY A N 1
ATOM 743 C CA . GLY A 1 89 ? 12.674 1.493 -5.799 1.00 98.44 89 GLY A CA 1
ATOM 744 C C . GLY A 1 89 ? 12.689 1.812 -7.289 1.00 98.44 89 GLY A C 1
ATOM 745 O O . GLY A 1 89 ? 11.890 2.605 -7.792 1.00 98.44 89 GLY A O 1
ATOM 746 N N . THR A 1 90 ? 13.626 1.210 -8.010 1.00 98.25 90 THR A N 1
ATOM 747 C CA . THR A 1 90 ? 13.847 1.439 -9.439 1.00 98.25 90 THR A CA 1
ATOM 748 C C . THR A 1 90 ? 14.164 0.137 -10.160 1.00 98.25 90 THR A C 1
ATOM 750 O O . THR A 1 90 ? 14.884 -0.714 -9.648 1.00 98.25 90 THR A O 1
ATOM 753 N N . ILE A 1 91 ? 13.644 0.007 -11.376 1.00 98.50 91 ILE A N 1
ATOM 754 C CA . ILE A 1 91 ? 13.946 -1.063 -12.325 1.00 98.50 91 ILE A CA 1
ATOM 755 C C . ILE A 1 91 ? 14.665 -0.427 -13.516 1.00 98.50 91 ILE A C 1
ATOM 757 O O . ILE A 1 91 ? 14.224 0.614 -14.015 1.00 98.50 91 ILE A O 1
ATOM 761 N N . LYS A 1 92 ? 15.768 -1.024 -13.970 1.00 97.31 92 LYS A N 1
ATOM 762 C CA . LYS A 1 92 ? 16.607 -0.464 -15.030 1.00 97.31 92 LYS A CA 1
ATOM 763 C C . LYS A 1 92 ? 16.888 -1.465 -16.146 1.00 97.31 92 LYS A C 1
ATOM 765 O O . LYS A 1 92 ? 17.144 -2.640 -15.895 1.00 97.31 92 LYS A O 1
ATOM 770 N N . THR A 1 93 ? 16.924 -0.935 -17.365 1.00 97.44 93 THR A N 1
ATOM 771 C CA . THR A 1 93 ? 17.590 -1.537 -18.524 1.00 97.44 93 THR A CA 1
ATOM 772 C C . THR A 1 93 ? 18.682 -0.596 -19.044 1.00 97.44 93 THR A C 1
ATOM 774 O O . THR A 1 93 ? 18.502 0.620 -19.008 1.00 97.44 93 THR A O 1
ATOM 777 N N . LEU A 1 94 ? 19.801 -1.135 -19.529 1.00 96.50 94 LEU A N 1
ATOM 778 C CA . LEU A 1 94 ? 20.885 -0.435 -20.228 1.00 96.50 94 LEU A CA 1
ATOM 779 C C . LEU A 1 94 ? 20.613 -0.303 -21.733 1.00 96.50 94 LEU A C 1
ATOM 781 O O . LEU A 1 94 ? 21.321 0.428 -22.430 1.00 96.50 94 LEU A O 1
ATOM 785 N N . LEU A 1 95 ? 19.592 -0.994 -22.246 1.00 95.50 95 LEU A N 1
ATOM 786 C CA . LEU A 1 95 ? 19.193 -0.900 -23.642 1.00 95.50 95 LEU A CA 1
ATOM 787 C C . LEU A 1 95 ? 18.552 0.462 -23.932 1.00 95.50 95 LEU A C 1
ATOM 789 O O . LEU A 1 95 ? 17.838 1.034 -23.110 1.00 95.50 95 LEU A O 1
ATOM 793 N N . THR A 1 96 ? 18.809 0.983 -25.130 1.00 94.75 96 THR A N 1
ATOM 794 C CA . THR A 1 96 ? 18.361 2.316 -25.580 1.00 94.75 96 THR A CA 1
ATOM 795 C C . THR A 1 96 ? 17.512 2.257 -26.850 1.00 94.75 96 THR A C 1
ATOM 797 O O . THR A 1 96 ? 17.164 3.289 -27.426 1.00 94.75 96 THR A O 1
ATOM 800 N N . ASP A 1 97 ? 17.181 1.052 -27.318 1.00 93.75 97 ASP A N 1
ATOM 801 C CA . ASP A 1 97 ? 16.387 0.860 -28.521 1.00 93.75 97 ASP A CA 1
ATOM 802 C C . ASP A 1 97 ? 14.878 1.028 -28.260 1.00 93.75 97 ASP A C 1
ATOM 804 O O . ASP A 1 97 ? 14.377 0.982 -27.132 1.00 93.75 97 ASP A O 1
ATOM 808 N N . LYS A 1 98 ? 14.132 1.226 -29.352 1.00 95.44 98 LYS A N 1
ATOM 809 C CA . LYS A 1 98 ? 12.688 1.501 -29.315 1.00 95.44 98 LYS A CA 1
ATOM 810 C C . LYS A 1 98 ? 11.867 0.348 -28.747 1.00 95.44 98 LYS A C 1
ATOM 812 O O . LYS A 1 98 ? 10.773 0.594 -28.248 1.00 95.44 98 LYS A O 1
ATOM 817 N N . GLU A 1 99 ? 12.335 -0.886 -28.884 1.00 96.50 99 GLU A N 1
ATOM 818 C CA . GLU A 1 99 ? 11.594 -2.039 -28.396 1.00 96.50 99 GLU A CA 1
ATOM 819 C C . GLU A 1 99 ? 11.762 -2.186 -26.886 1.00 96.50 99 GLU A C 1
ATOM 821 O O . GLU A 1 99 ? 10.780 -2.396 -26.174 1.00 96.50 99 GLU A O 1
ATOM 826 N N . SER A 1 100 ? 12.962 -1.920 -26.376 1.00 95.62 100 SER A N 1
ATOM 827 C CA . SER A 1 100 ? 13.234 -1.911 -24.938 1.00 95.62 100 SER A CA 1
ATOM 828 C C . SER A 1 100 ? 12.359 -0.915 -24.169 1.00 95.62 100 SER A C 1
ATOM 830 O O . SER A 1 100 ? 11.770 -1.281 -23.153 1.00 95.62 100 SER A O 1
ATOM 832 N N . ILE A 1 101 ? 12.153 0.314 -24.667 1.00 96.12 101 ILE A N 1
ATOM 833 C CA . ILE A 1 101 ? 11.240 1.264 -23.995 1.00 96.12 101 ILE A CA 1
ATOM 834 C C . ILE A 1 101 ? 9.772 0.821 -24.037 1.00 96.12 101 ILE A C 1
ATOM 836 O O . ILE A 1 101 ? 9.029 1.078 -23.092 1.00 96.12 101 ILE A O 1
ATOM 840 N N . ARG A 1 102 ? 9.336 0.127 -25.096 1.00 97.69 102 ARG A N 1
ATOM 841 C CA . ARG A 1 102 ? 7.970 -0.421 -25.174 1.00 97.69 102 ARG A CA 1
ATOM 842 C C . ARG A 1 102 ? 7.764 -1.534 -24.158 1.00 97.69 102 ARG A C 1
ATOM 844 O O . ARG A 1 102 ? 6.735 -1.555 -23.491 1.00 97.69 102 ARG A O 1
ATOM 851 N N . GLN A 1 103 ? 8.753 -2.408 -23.995 1.00 98.00 103 GLN A N 1
ATOM 852 C CA . GLN A 1 103 ? 8.727 -3.446 -22.968 1.00 98.00 103 GLN A CA 1
ATOM 853 C C . GLN A 1 103 ? 8.747 -2.842 -21.557 1.00 98.00 103 GLN A C 1
ATOM 855 O O . GLN A 1 103 ? 7.974 -3.274 -20.706 1.00 98.00 103 GLN A O 1
ATOM 860 N N . MET A 1 104 ? 9.533 -1.787 -21.316 1.00 98.06 104 MET A N 1
ATOM 861 C CA . MET A 1 104 ? 9.505 -1.050 -20.043 1.00 98.06 104 MET A CA 1
ATOM 862 C C . MET A 1 104 ? 8.158 -0.350 -19.794 1.00 98.06 104 MET A C 1
ATOM 864 O O . MET A 1 104 ? 7.706 -0.277 -18.654 1.00 98.06 104 MET A O 1
ATOM 868 N N . ALA A 1 105 ? 7.487 0.142 -20.841 1.00 98.31 105 ALA A N 1
ATOM 869 C CA . ALA A 1 105 ? 6.145 0.719 -20.737 1.00 98.31 105 ALA A CA 1
ATOM 870 C C . ALA A 1 105 ? 5.069 -0.342 -20.455 1.00 98.31 105 ALA A C 1
ATOM 872 O O . ALA A 1 105 ? 4.139 -0.086 -19.693 1.00 98.31 105 ALA A O 1
ATOM 873 N N . ALA A 1 106 ? 5.204 -1.545 -21.017 1.00 98.50 106 ALA A N 1
ATOM 874 C CA . ALA A 1 106 ? 4.360 -2.675 -20.640 1.00 98.50 106 ALA A CA 1
ATOM 875 C C . ALA A 1 106 ? 4.595 -3.060 -19.170 1.00 98.50 106 ALA A C 1
ATOM 877 O O . ALA A 1 106 ? 3.641 -3.150 -18.403 1.00 98.50 106 ALA A O 1
ATOM 878 N N . LEU A 1 107 ? 5.862 -3.170 -18.748 1.00 98.62 107 LEU A N 1
ATOM 879 C CA . LEU A 1 107 ? 6.239 -3.439 -17.358 1.00 98.62 107 LEU A CA 1
ATOM 880 C C . LEU A 1 107 ? 5.689 -2.384 -16.385 1.00 98.62 107 LEU A C 1
ATOM 882 O O . LEU A 1 107 ? 5.227 -2.735 -15.305 1.00 98.62 107 LEU A O 1
ATOM 886 N N . TYR A 1 108 ? 5.684 -1.105 -16.768 1.00 98.69 108 TYR A N 1
ATOM 887 C CA . TYR A 1 108 ? 5.032 -0.039 -16.001 1.00 98.69 108 TYR A CA 1
ATOM 888 C C . TYR A 1 108 ? 3.556 -0.361 -15.713 1.00 98.69 108 TYR A C 1
ATOM 890 O O . TYR A 1 108 ? 3.112 -0.226 -14.573 1.00 98.69 108 TYR A O 1
ATOM 898 N N . GLY A 1 109 ? 2.810 -0.808 -16.729 1.00 98.62 109 GLY A N 1
ATOM 899 C CA . GLY A 1 109 ? 1.404 -1.190 -16.583 1.00 98.62 109 GLY A CA 1
ATOM 900 C C . GLY A 1 109 ? 1.226 -2.392 -15.658 1.00 98.62 109 GLY A C 1
ATOM 901 O O . GLY A 1 109 ? 0.378 -2.368 -14.771 1.00 98.62 109 GLY A O 1
ATOM 902 N N . GLU A 1 110 ? 2.081 -3.403 -15.795 1.00 98.75 110 GLU A N 1
ATOM 903 C CA . GLU A 1 110 ? 2.069 -4.589 -14.930 1.00 98.75 110 GLU A CA 1
ATOM 904 C C . GLU A 1 110 ? 2.383 -4.242 -13.467 1.00 98.75 110 GLU A C 1
ATOM 906 O O . GLU A 1 110 ? 1.748 -4.765 -12.552 1.00 98.75 110 GLU A O 1
ATOM 911 N N . CYS A 1 111 ? 3.307 -3.307 -13.222 1.00 98.75 111 CYS A N 1
ATOM 912 C CA . CYS A 1 111 ? 3.577 -2.797 -11.878 1.00 98.75 111 CYS A CA 1
ATOM 913 C C . CYS A 1 111 ? 2.361 -2.076 -11.277 1.00 98.75 111 CYS A C 1
ATOM 915 O O . CYS A 1 111 ? 2.119 -2.210 -10.078 1.00 98.75 111 CYS A O 1
ATOM 917 N N . LEU A 1 112 ? 1.598 -1.317 -12.076 1.00 98.56 112 LEU A N 1
ATOM 918 C CA . LEU A 1 112 ? 0.360 -0.678 -11.612 1.00 98.56 112 LEU A CA 1
ATOM 919 C C . LEU A 1 112 ? -0.715 -1.710 -11.267 1.00 98.56 112 LEU A C 1
ATOM 921 O O . LEU A 1 112 ? -1.302 -1.614 -10.194 1.00 98.56 112 LEU A O 1
ATOM 925 N N . ILE A 1 113 ? -0.919 -2.718 -12.119 1.00 98.62 113 ILE A N 1
ATOM 926 C CA . ILE A 1 113 ? -1.867 -3.812 -11.856 1.00 98.62 113 ILE A CA 1
ATOM 927 C C . ILE A 1 113 ? -1.484 -4.535 -10.560 1.00 98.62 113 ILE A C 1
ATOM 929 O O . ILE A 1 113 ? -2.310 -4.697 -9.664 1.00 98.62 113 ILE A O 1
ATOM 933 N N . ALA A 1 114 ? -0.209 -4.905 -10.413 1.00 98.62 114 ALA A N 1
ATOM 934 C CA . ALA A 1 114 ? 0.289 -5.550 -9.205 1.00 98.62 114 ALA A CA 1
ATOM 935 C C . ALA A 1 114 ? 0.101 -4.674 -7.956 1.00 98.62 114 ALA A C 1
ATOM 937 O O . ALA A 1 114 ? -0.277 -5.188 -6.904 1.00 98.62 114 ALA A O 1
ATOM 938 N N . TYR A 1 115 ? 0.343 -3.363 -8.059 1.00 98.50 115 TYR A N 1
ATOM 939 C CA . TYR A 1 115 ? 0.079 -2.415 -6.978 1.00 98.50 115 TYR A CA 1
ATOM 940 C C . TYR A 1 115 ? -1.407 -2.383 -6.597 1.00 98.50 115 TYR A C 1
ATOM 942 O O . TYR A 1 115 ? -1.723 -2.509 -5.415 1.00 98.50 115 TYR A O 1
ATOM 950 N N . GLU A 1 116 ? -2.315 -2.258 -7.568 1.00 98.06 116 GLU A N 1
ATOM 951 C CA . GLU A 1 116 ? -3.761 -2.231 -7.316 1.00 98.06 116 GLU A CA 1
ATOM 952 C C . GLU A 1 116 ? -4.241 -3.515 -6.638 1.00 98.06 116 GLU A C 1
ATOM 954 O O . GLU A 1 116 ? -4.983 -3.451 -5.659 1.00 98.06 116 GLU A O 1
ATOM 959 N N . GLU A 1 117 ? -3.768 -4.678 -7.088 1.00 98.00 117 GLU A N 1
ATOM 960 C CA . GLU A 1 117 ? -4.064 -5.950 -6.429 1.00 98.00 117 GLU A CA 1
ATOM 961 C C . GLU A 1 117 ? -3.592 -5.967 -4.969 1.00 98.00 117 GLU A C 1
ATOM 963 O O . GLU A 1 117 ? -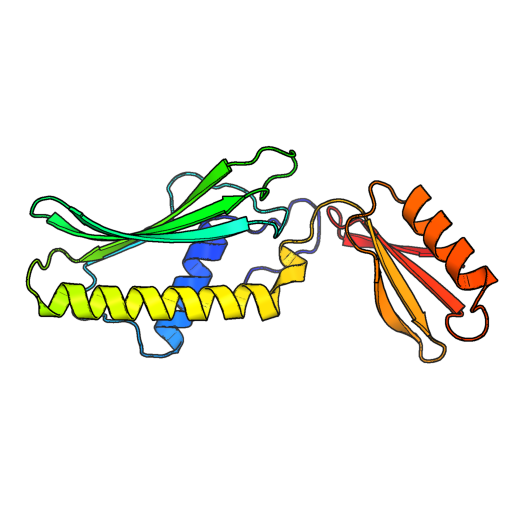4.350 -6.360 -4.088 1.00 98.00 117 GLU A O 1
ATOM 968 N N . ILE A 1 118 ? -2.358 -5.521 -4.687 1.00 98.00 118 ILE A N 1
ATOM 969 C CA . ILE A 1 118 ? -1.834 -5.461 -3.309 1.00 98.00 118 ILE A CA 1
ATOM 970 C C . ILE A 1 118 ? -2.709 -4.557 -2.446 1.00 98.00 118 ILE A C 1
ATOM 972 O O . ILE A 1 118 ? -3.051 -4.926 -1.322 1.00 98.00 118 ILE A O 1
ATOM 976 N N . MET A 1 119 ? -3.064 -3.374 -2.948 1.00 97.06 119 MET A N 1
ATOM 977 C CA . MET A 1 119 ? -3.873 -2.432 -2.184 1.00 97.06 119 MET A CA 1
ATOM 978 C C . MET A 1 119 ? -5.290 -2.961 -1.960 1.00 97.06 119 MET A C 1
ATOM 980 O O . MET A 1 119 ? -5.818 -2.764 -0.874 1.00 97.06 119 MET A O 1
ATOM 984 N N . ASN A 1 120 ? -5.886 -3.667 -2.922 1.00 96.19 120 ASN A N 1
ATOM 985 C CA . ASN A 1 120 ? -7.218 -4.260 -2.771 1.00 96.19 120 ASN A CA 1
ATOM 986 C C . ASN A 1 120 ? -7.228 -5.437 -1.785 1.00 96.19 120 ASN A C 1
ATOM 988 O O . ASN A 1 120 ? -8.122 -5.527 -0.944 1.00 96.19 120 ASN A O 1
ATOM 992 N N . ASP A 1 121 ? -6.225 -6.312 -1.858 1.00 96.38 121 ASP A N 1
ATOM 993 C CA . ASP A 1 121 ? -6.174 -7.539 -1.059 1.00 96.38 121 ASP A CA 1
ATOM 994 C C . ASP A 1 121 ? -5.639 -7.298 0.361 1.00 96.38 121 ASP A C 1
ATOM 996 O O . ASP A 1 121 ? -6.007 -7.994 1.309 1.00 96.38 121 ASP A O 1
ATOM 1000 N N . GLU A 1 122 ? -4.732 -6.330 0.524 1.00 96.19 122 GLU A N 1
ATOM 1001 C CA . GLU A 1 122 ? -3.926 -6.165 1.736 1.00 96.19 122 GLU A CA 1
ATOM 1002 C C . GLU A 1 122 ? -4.044 -4.758 2.366 1.00 96.19 122 GLU A C 1
ATOM 1004 O O . GLU A 1 122 ? -3.236 -4.421 3.237 1.00 96.19 122 GLU A O 1
ATOM 1009 N N . LEU A 1 123 ? -5.066 -3.957 1.999 1.00 95.06 123 LEU A N 1
ATOM 1010 C CA . LEU A 1 123 ? -5.286 -2.575 2.483 1.00 95.06 123 LEU A CA 1
ATOM 1011 C C . LEU A 1 123 ? -5.158 -2.440 4.005 1.00 95.06 123 LEU A C 1
ATOM 1013 O O . LEU A 1 123 ? -4.518 -1.518 4.510 1.00 95.06 123 LEU A O 1
ATOM 1017 N N . ASP A 1 124 ? -5.736 -3.391 4.745 1.00 94.69 124 ASP A N 1
ATOM 1018 C CA . ASP A 1 124 ? -5.774 -3.368 6.209 1.00 94.69 124 ASP A CA 1
ATOM 1019 C C . ASP A 1 124 ? -4.376 -3.315 6.840 1.00 94.69 124 ASP A C 1
ATOM 1021 O O . ASP A 1 124 ? -4.191 -2.741 7.916 1.00 94.69 124 ASP A O 1
ATOM 1025 N N . LYS A 1 125 ? -3.355 -3.860 6.162 1.00 96.19 125 LYS A N 1
ATOM 1026 C CA . LYS A 1 125 ? -1.965 -3.834 6.645 1.00 96.19 125 LYS A CA 1
ATOM 1027 C C . LYS A 1 125 ? -1.407 -2.415 6.716 1.00 96.19 125 LYS A C 1
ATOM 1029 O O . LYS A 1 125 ? -0.572 -2.145 7.583 1.00 96.19 125 LYS A O 1
ATOM 1034 N N . PHE A 1 126 ? -1.916 -1.524 5.870 1.00 96.12 126 PHE A N 1
ATOM 1035 C CA . PHE A 1 126 ? -1.578 -0.107 5.830 1.00 96.12 126 PHE A CA 1
ATOM 1036 C C . PHE A 1 126 ? -2.470 0.734 6.751 1.00 96.12 126 PHE A C 1
ATOM 1038 O O . PHE A 1 126 ? -2.071 1.828 7.122 1.00 96.12 126 PHE A O 1
ATOM 1045 N N . THR A 1 127 ? -3.632 0.247 7.193 1.00 94.62 127 THR A N 1
ATOM 1046 C CA . THR A 1 127 ? -4.489 0.943 8.170 1.00 94.62 127 THR A CA 1
ATOM 1047 C C . THR A 1 127 ? -3.893 0.836 9.577 1.00 94.62 127 THR A C 1
ATOM 1049 O O . THR A 1 127 ? -4.227 -0.080 10.328 1.00 94.62 127 THR A O 1
ATOM 1052 N N . ARG A 1 128 ? -2.970 1.742 9.946 1.00 94.81 128 ARG A N 1
ATOM 1053 C CA . ARG A 1 128 ? -2.302 1.753 11.272 1.00 94.81 128 ARG A CA 1
ATOM 1054 C C . ARG A 1 128 ? -2.657 2.947 12.149 1.00 94.81 128 ARG A C 1
ATOM 1056 O O . ARG A 1 128 ? -2.344 2.931 13.337 1.00 94.81 128 ARG A O 1
ATOM 1063 N N . LYS A 1 129 ? -3.303 3.974 11.598 1.00 93.25 129 LYS A N 1
ATOM 1064 C CA . LYS A 1 129 ? -3.737 5.150 12.360 1.00 93.25 129 LYS A CA 1
ATOM 1065 C C . LYS A 1 129 ? -5.096 4.934 13.021 1.00 93.25 129 LYS A C 1
ATOM 1067 O O . LYS A 1 129 ? -6.024 4.405 12.414 1.00 93.25 129 LYS A O 1
ATOM 1072 N N . GLY A 1 130 ? -5.222 5.438 14.246 1.00 94.44 130 GLY A N 1
ATOM 1073 C CA . GLY A 1 130 ? -6.496 5.541 14.950 1.00 94.44 130 GLY A CA 1
ATOM 1074 C C . GLY A 1 130 ? -7.074 4.201 15.402 1.00 94.44 130 GLY A C 1
ATOM 1075 O O . GLY A 1 130 ? -6.353 3.241 15.675 1.00 94.44 130 GLY A O 1
ATOM 1076 N N . TYR A 1 131 ? -8.394 4.189 15.534 1.00 97.38 131 TYR A N 1
ATOM 1077 C CA . TYR A 1 131 ? -9.161 3.059 16.024 1.00 97.38 131 TYR A CA 1
ATOM 1078 C C . TYR A 1 131 ? -10.256 2.695 15.031 1.00 97.38 131 TYR A C 1
ATOM 1080 O O . TYR A 1 131 ? -11.017 3.564 14.597 1.00 97.38 131 TYR A O 1
ATOM 1088 N N . ASP A 1 132 ? -10.374 1.407 14.744 1.00 97.12 132 ASP A N 1
ATOM 1089 C CA . ASP A 1 132 ? -11.480 0.868 13.967 1.00 97.12 132 ASP A CA 1
ATOM 1090 C C . ASP A 1 132 ? -12.580 0.371 14.895 1.00 97.12 132 ASP A C 1
ATOM 1092 O O . ASP A 1 132 ? -12.318 -0.139 15.986 1.00 97.12 132 ASP A O 1
ATOM 1096 N N . LEU A 1 133 ? -13.821 0.532 14.456 1.00 97.56 133 LEU A N 1
ATOM 1097 C CA . LEU A 1 133 ? -15.005 -0.003 15.101 1.00 97.56 133 LEU A CA 1
ATOM 1098 C C . LEU A 1 133 ? -15.651 -1.021 14.167 1.00 97.56 133 LEU A C 1
ATOM 1100 O O . LEU A 1 133 ? -16.086 -0.684 13.064 1.00 97.56 133 LEU A O 1
ATOM 1104 N N . PHE A 1 134 ? -15.760 -2.245 14.663 1.00 96.75 134 PHE A N 1
ATOM 1105 C CA . PHE A 1 134 ? -16.508 -3.333 14.057 1.00 96.75 134 PHE A CA 1
ATOM 1106 C C . PHE A 1 134 ? -17.792 -3.559 14.850 1.00 96.75 134 PHE A C 1
ATOM 1108 O O . PHE A 1 134 ? -17.793 -3.481 16.081 1.00 96.75 134 PHE A O 1
ATOM 1115 N N . LEU A 1 135 ? -18.880 -3.858 14.152 1.00 95.81 135 LEU A N 1
ATOM 1116 C CA . LEU A 1 135 ? -20.135 -4.288 14.758 1.00 95.81 135 LEU A CA 1
ATOM 1117 C C . LEU A 1 135 ? -20.219 -5.810 14.694 1.00 95.81 135 LEU A C 1
ATOM 1119 O O . LEU A 1 135 ? -19.840 -6.403 13.686 1.00 95.81 135 LEU A O 1
ATOM 1123 N N . VAL A 1 136 ? -20.704 -6.438 15.762 1.00 94.38 136 VAL A N 1
ATOM 1124 C CA . VAL A 1 136 ? -20.860 -7.893 15.830 1.00 94.38 136 VAL A CA 1
ATOM 1125 C C . VAL A 1 136 ? -22.335 -8.242 15.858 1.00 94.38 136 VAL A C 1
ATOM 1127 O O . VAL A 1 136 ? -23.079 -7.768 16.726 1.00 94.38 136 VAL A O 1
ATOM 1130 N N . ASP A 1 137 ? -22.757 -9.032 14.879 1.00 91.19 137 ASP A N 1
ATOM 1131 C CA . ASP A 1 137 ? -24.138 -9.489 14.767 1.00 91.19 137 ASP A CA 1
ATOM 1132 C C . ASP A 1 137 ? -24.429 -10.679 15.701 1.00 91.19 137 ASP A C 1
ATOM 1134 O O . ASP A 1 137 ? -23.599 -11.103 16.511 1.00 91.19 137 ASP A O 1
ATOM 1138 N N . LYS A 1 138 ? -25.653 -11.209 15.620 1.00 89.38 138 LYS A N 1
ATOM 1139 C CA . LYS A 1 138 ? -26.097 -12.355 16.431 1.00 89.38 138 LYS A CA 1
ATOM 1140 C C . LYS A 1 138 ? -25.387 -13.663 16.084 1.00 89.38 138 LYS A C 1
ATOM 1142 O O . LYS A 1 138 ? -25.397 -14.576 16.903 1.00 89.38 138 LYS A O 1
ATOM 1147 N N . GLU A 1 139 ? -24.802 -13.754 14.895 1.00 91.69 139 GLU A N 1
ATOM 1148 C CA . GLU A 1 139 ? -24.043 -14.914 14.423 1.00 91.69 139 GLU A CA 1
ATOM 1149 C C . GLU A 1 139 ? -22.556 -14.800 14.791 1.00 91.69 139 GLU A C 1
ATOM 1151 O O . GLU A 1 139 ? -21.743 -15.594 14.325 1.00 91.69 139 GLU A O 1
ATOM 1156 N N . GLU A 1 140 ? -22.193 -13.828 15.640 1.00 90.75 140 GLU A N 1
ATOM 1157 C CA . GLU A 1 140 ? -20.814 -13.559 16.058 1.00 90.75 140 GLU A CA 1
ATOM 1158 C C . GLU A 1 140 ? -19.898 -13.133 14.895 1.00 90.75 140 GLU A C 1
ATOM 1160 O O . GLU A 1 140 ? -18.669 -13.172 15.002 1.00 90.75 140 GLU A O 1
ATOM 1165 N N . LYS A 1 141 ? -20.479 -12.656 13.786 1.00 93.38 141 LYS A N 1
ATOM 1166 C CA . LYS A 1 141 ? -19.727 -12.152 12.639 1.00 93.38 141 LYS A CA 1
ATOM 1167 C C . LYS A 1 141 ? -19.417 -10.667 12.810 1.00 93.38 141 LYS A C 1
ATOM 1169 O O . LYS A 1 141 ? -20.288 -9.855 13.123 1.00 93.38 141 LYS A O 1
ATOM 1174 N N . MET A 1 142 ? -18.151 -10.315 12.587 1.00 93.50 142 MET A N 1
ATOM 1175 C CA . MET A 1 142 ? -17.663 -8.937 12.628 1.00 93.50 142 MET A CA 1
ATOM 1176 C C . MET A 1 142 ? -17.860 -8.243 11.280 1.00 93.50 142 MET A C 1
ATOM 1178 O O . MET A 1 142 ? -17.433 -8.749 10.242 1.00 93.50 142 MET A O 1
ATOM 1182 N N . HIS A 1 143 ? -18.435 -7.045 11.317 1.00 93.44 143 HIS A N 1
ATOM 1183 C CA . HIS A 1 143 ? -18.643 -6.184 10.155 1.00 93.44 143 HIS A CA 1
ATOM 1184 C C . HIS A 1 143 ? -17.925 -4.848 10.370 1.00 93.44 143 HIS A C 1
ATOM 1186 O O . HIS A 1 143 ? -18.168 -4.197 11.393 1.00 93.44 143 HIS A O 1
ATOM 1192 N N . PRO A 1 144 ? -17.041 -4.413 9.453 1.00 93.81 144 PRO A N 1
ATOM 1193 C CA . PRO A 1 144 ? -16.431 -3.088 9.527 1.00 93.81 144 PRO A CA 1
ATOM 1194 C C . PRO A 1 144 ? -17.510 -2.000 9.523 1.00 93.81 144 PRO A C 1
ATOM 1196 O O . PRO A 1 144 ? -18.412 -2.034 8.6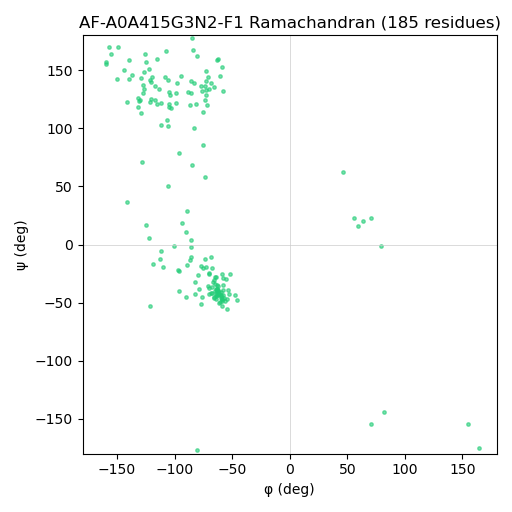89 1.00 93.81 144 PRO A O 1
ATOM 1199 N N . TYR A 1 145 ? -17.425 -1.035 10.442 1.00 94.25 145 TYR A N 1
ATOM 1200 C CA . TYR A 1 145 ? -18.391 0.066 10.517 1.00 94.25 145 TYR A CA 1
ATOM 1201 C C . TYR A 1 145 ? -17.737 1.436 10.368 1.00 94.25 145 TYR A C 1
ATOM 1203 O O . TYR A 1 145 ? -18.145 2.220 9.516 1.00 94.25 145 TYR A O 1
ATOM 1211 N N . LEU A 1 146 ? -16.713 1.733 11.168 1.00 94.81 146 LEU A N 1
ATOM 1212 C CA . LEU A 1 146 ? -15.956 2.981 11.062 1.00 94.81 146 LEU A CA 1
ATOM 1213 C C . LEU A 1 146 ? -14.468 2.696 11.199 1.00 94.81 146 LEU A C 1
ATOM 1215 O O . LEU A 1 146 ? -14.078 1.840 11.988 1.00 94.81 146 LEU A O 1
ATOM 1219 N N . SER A 1 147 ? -13.651 3.458 10.477 1.00 93.38 147 SER A N 1
ATOM 1220 C CA . SER A 1 147 ? -12.195 3.363 10.543 1.00 93.38 147 SER A CA 1
ATOM 1221 C C . SER A 1 147 ? -11.551 4.709 10.878 1.00 93.38 147 SER A C 1
ATOM 1223 O O . SER A 1 147 ? -12.164 5.762 10.689 1.00 93.38 147 SER A O 1
ATOM 1225 N N . GLY A 1 148 ? -10.334 4.676 11.426 1.00 92.44 148 GLY A N 1
ATOM 1226 C CA . GLY A 1 148 ? -9.516 5.875 11.637 1.00 92.44 148 GLY A CA 1
ATOM 1227 C C . GLY A 1 148 ? -10.021 6.816 12.738 1.00 92.44 148 GLY A C 1
ATOM 1228 O O . GLY A 1 148 ? -9.704 8.007 12.745 1.00 92.44 148 GLY A O 1
ATOM 1229 N N . LEU A 1 149 ? -10.806 6.323 13.702 1.00 95.75 149 LEU A N 1
ATOM 1230 C CA . LEU A 1 149 ? -11.304 7.158 14.796 1.00 95.75 149 LEU A CA 1
ATOM 1231 C C . LEU A 1 149 ? -10.148 7.622 15.684 1.00 95.75 149 LEU A C 1
ATOM 1233 O O . LEU A 1 149 ? -9.296 6.837 16.088 1.00 95.75 149 LEU A O 1
ATOM 1237 N N . SER A 1 150 ? -10.141 8.905 16.050 1.00 94.19 150 SER A N 1
ATOM 1238 C CA . SER A 1 150 ? -8.984 9.512 16.726 1.00 94.19 150 SER A CA 1
ATOM 1239 C C . SER A 1 150 ? -8.738 9.009 18.158 1.00 94.19 150 SER A C 1
ATOM 1241 O O . SER A 1 150 ? -7.734 9.367 18.764 1.00 94.19 150 SER A O 1
ATOM 1243 N N . SER A 1 151 ? -9.670 8.258 18.756 1.00 96.38 151 SER A N 1
ATOM 1244 C CA . SER A 1 151 ? -9.485 7.654 20.079 1.00 96.38 151 SER A CA 1
ATOM 1245 C C . SER A 1 151 ? -10.438 6.486 20.323 1.00 96.38 151 SER A C 1
ATOM 1247 O O . SER A 1 151 ? -11.562 6.463 19.813 1.00 96.38 151 SER A O 1
ATOM 1249 N N . LYS A 1 152 ? -10.035 5.573 21.218 1.00 97.06 152 LYS A N 1
ATOM 1250 C CA . LYS A 1 152 ? -10.899 4.501 21.734 1.00 97.06 152 LYS A CA 1
ATOM 1251 C C . LYS A 1 152 ? -12.222 5.041 22.283 1.00 97.06 152 LYS A C 1
ATOM 1253 O O . LYS A 1 152 ? -13.271 4.464 22.022 1.00 97.06 152 LYS A O 1
ATOM 1258 N N . LYS A 1 153 ? -12.185 6.158 23.024 1.00 97.12 153 LYS A N 1
ATOM 1259 C CA . LYS A 1 153 ? -13.384 6.784 23.609 1.00 97.12 153 LYS A CA 1
ATOM 1260 C C . LYS A 1 153 ? -14.398 7.162 22.527 1.00 97.12 153 LYS A C 1
ATOM 1262 O O . LYS A 1 153 ? -15.561 6.799 22.658 1.00 97.12 153 LYS A O 1
ATOM 1267 N N . LYS A 1 154 ? -13.950 7.801 21.439 1.00 96.81 154 LYS A N 1
ATOM 1268 C CA . LYS A 1 154 ? -14.827 8.142 20.310 1.00 96.81 154 LYS A CA 1
ATOM 1269 C C . LYS A 1 154 ? -15.416 6.897 19.648 1.00 96.81 154 LYS A C 1
ATOM 1271 O O . LYS A 1 154 ? -16.589 6.909 19.298 1.00 96.81 154 LYS A O 1
ATOM 1276 N N . ALA A 1 155 ? -14.640 5.822 19.503 1.00 97.00 155 ALA A N 1
ATOM 1277 C CA . ALA A 1 155 ? -15.158 4.556 18.982 1.00 97.00 155 ALA A CA 1
ATOM 1278 C C . ALA A 1 155 ? -16.249 3.957 19.875 1.00 97.00 155 ALA A C 1
ATOM 1280 O O . ALA A 1 155 ? -17.308 3.586 19.378 1.00 97.00 155 ALA A O 1
ATOM 1281 N N . VAL A 1 156 ? -16.055 3.965 21.194 1.00 96.25 156 VAL A N 1
ATOM 1282 C CA . VAL A 1 156 ? -17.086 3.513 22.141 1.00 96.25 156 VAL A CA 1
ATOM 1283 C C . VAL A 1 156 ? -18.339 4.395 22.073 1.00 96.25 156 VAL A C 1
ATOM 1285 O O . VAL A 1 156 ? -19.451 3.876 22.055 1.00 96.25 156 VAL A O 1
ATOM 1288 N N . GLU A 1 157 ? -18.189 5.720 22.010 1.00 96.00 157 GLU A N 1
ATOM 1289 C CA . GLU A 1 157 ? -19.319 6.654 21.878 1.00 96.00 157 GLU A CA 1
ATOM 1290 C C . GLU A 1 157 ? -20.106 6.421 20.583 1.00 96.00 157 GLU A C 1
ATOM 1292 O O . GLU A 1 157 ? -21.336 6.393 20.607 1.00 96.00 157 GLU A O 1
ATOM 1297 N N . ARG A 1 158 ? -19.412 6.192 19.459 1.00 95.00 158 ARG A N 1
ATOM 1298 C CA . ARG A 1 158 ? -20.043 5.866 18.172 1.00 95.00 158 ARG A CA 1
ATOM 1299 C C . ARG A 1 158 ? -20.804 4.548 18.217 1.00 95.00 158 ARG A C 1
ATOM 1301 O O . ARG A 1 158 ? -21.899 4.487 17.663 1.00 95.00 158 ARG A O 1
ATOM 1308 N N . PHE A 1 159 ? -20.254 3.534 18.882 1.00 95.38 159 PHE A N 1
ATOM 1309 C CA . PHE A 1 159 ? -20.952 2.269 19.087 1.00 95.38 159 PHE A CA 1
ATOM 1310 C C . PHE A 1 159 ? -22.244 2.468 19.889 1.00 95.38 159 PHE A C 1
ATOM 1312 O O . PHE A 1 159 ? -23.300 2.052 19.427 1.00 95.38 159 PHE A O 1
ATOM 1319 N N . LYS A 1 160 ? -22.187 3.165 21.032 1.00 93.25 160 LYS A N 1
ATOM 1320 C CA . LYS A 1 160 ? -23.368 3.422 21.878 1.00 93.25 160 LYS A CA 1
ATOM 1321 C C . LYS A 1 160 ? -24.489 4.119 21.111 1.00 93.25 160 LYS A C 1
ATOM 1323 O O . LYS A 1 160 ? -25.611 3.631 21.099 1.00 93.25 160 LYS A O 1
ATOM 1328 N N . LEU A 1 161 ? -24.158 5.191 20.389 1.00 92.88 161 LEU A N 1
ATOM 1329 C CA . LEU A 1 161 ? -25.111 5.935 19.555 1.00 92.88 161 LEU A CA 1
ATOM 1330 C C . LEU A 1 161 ? -25.784 5.067 18.484 1.00 92.88 161 LEU A C 1
ATOM 1332 O O . LEU A 1 161 ? -26.935 5.303 18.118 1.00 92.88 161 LEU A O 1
ATOM 1336 N N . TYR A 1 162 ? -25.046 4.105 17.933 1.00 90.06 162 TYR A N 1
ATOM 1337 C CA . TYR A 1 162 ? -25.578 3.178 16.945 1.00 90.06 162 TYR A CA 1
ATOM 1338 C C . TYR A 1 162 ? -26.456 2.100 17.598 1.00 90.06 162 TYR A C 1
ATOM 1340 O O . TYR A 1 162 ? -27.560 1.839 17.116 1.00 90.06 162 TYR A O 1
ATOM 1348 N N . HIS A 1 163 ? -25.990 1.519 18.708 1.00 89.06 163 HIS A N 1
ATOM 1349 C CA . HIS A 1 163 ? -26.687 0.473 19.452 1.00 89.06 163 HIS A CA 1
ATOM 1350 C C . HIS A 1 163 ? -28.007 0.975 20.053 1.00 89.06 163 HIS A C 1
ATOM 1352 O O . HIS A 1 163 ? -29.007 0.277 19.967 1.00 89.06 163 HIS A O 1
ATOM 1358 N N . GLU A 1 164 ? -28.069 2.215 20.548 1.00 88.75 164 GLU A N 1
ATOM 1359 C CA . GLU A 1 164 ? -29.317 2.848 21.012 1.00 88.75 164 GLU A CA 1
ATOM 1360 C C . GLU A 1 164 ? -30.421 2.860 19.942 1.00 88.75 164 GLU A C 1
ATOM 1362 O O . GLU A 1 164 ? -31.604 2.819 20.270 1.00 88.75 164 GLU A O 1
ATOM 1367 N N . LYS A 1 165 ? -30.045 2.906 18.659 1.00 86.56 165 LYS A N 1
ATOM 1368 C CA . LYS A 1 165 ? -30.981 2.949 17.528 1.00 86.56 165 LYS A CA 1
ATOM 1369 C C . LYS A 1 165 ? -31.245 1.583 16.892 1.00 86.56 165 LYS A C 1
ATOM 1371 O O . LYS A 1 165 ? -32.249 1.439 16.207 1.00 86.56 165 LYS A O 1
ATOM 1376 N N . ASN A 1 166 ? -30.342 0.617 17.069 1.00 84.12 166 ASN A N 1
ATOM 1377 C CA . ASN A 1 166 ? -30.332 -0.659 16.339 1.00 84.12 166 ASN A CA 1
ATOM 1378 C C . ASN A 1 166 ? -29.933 -1.844 17.241 1.00 84.12 166 ASN A C 1
ATOM 1380 O O . ASN A 1 166 ? -29.217 -2.753 16.810 1.00 84.12 166 ASN A O 1
ATOM 1384 N N . SER A 1 167 ? -30.365 -1.829 18.505 1.00 80.31 167 SER A N 1
ATOM 1385 C CA . SER A 1 167 ? -29.954 -2.798 19.535 1.00 80.31 167 SER A CA 1
ATOM 1386 C C . SER A 1 167 ? -30.281 -4.247 19.175 1.00 80.31 167 SER A C 1
ATOM 1388 O O . SER A 1 167 ? -29.598 -5.172 19.613 1.00 80.31 167 SER A O 1
ATOM 1390 N N . GLU A 1 168 ? -31.291 -4.453 18.331 1.00 82.44 168 GLU A N 1
ATOM 1391 C CA . GLU A 1 168 ? -31.711 -5.775 17.884 1.00 82.44 168 GLU A CA 1
ATOM 1392 C C . GLU A 1 168 ? -30.811 -6.386 16.809 1.00 82.44 168 GLU A C 1
ATOM 1394 O O . GLU A 1 168 ? -30.888 -7.595 16.612 1.00 82.44 168 GLU A O 1
ATOM 1399 N N . GLN A 1 169 ? -29.994 -5.602 16.097 1.00 83.69 169 GLN A N 1
ATOM 1400 C CA . GLN A 1 169 ? -29.184 -6.111 14.984 1.00 83.69 169 GLN A CA 1
ATOM 1401 C C . GLN A 1 169 ? -27.752 -6.447 15.413 1.00 83.69 169 GLN A C 1
ATOM 1403 O O . GLN A 1 169 ? -27.217 -7.477 15.002 1.00 83.69 169 GLN A O 1
ATOM 1408 N N . TYR A 1 170 ? -27.151 -5.617 16.269 1.00 84.69 170 TYR A N 1
ATOM 1409 C CA . TYR A 1 170 ? -25.757 -5.764 16.687 1.00 84.69 170 TYR A CA 1
ATOM 1410 C C . TYR A 1 170 ? -25.639 -5.733 18.209 1.00 84.69 170 TYR A C 1
ATOM 1412 O O . TYR A 1 170 ? -25.891 -4.710 18.850 1.00 84.69 170 TYR A O 1
ATOM 1420 N N . LEU A 1 171 ? -25.244 -6.875 18.778 1.00 85.88 171 LEU A N 1
ATOM 1421 C CA . LEU A 1 171 ? -25.250 -7.127 20.224 1.00 85.88 171 LEU A CA 1
ATOM 1422 C C . LEU A 1 171 ? -24.046 -6.512 20.944 1.00 85.88 171 LEU A C 1
ATOM 1424 O O . LEU A 1 171 ? -24.096 -6.266 22.147 1.00 85.88 171 LEU A O 1
ATOM 1428 N N . LYS A 1 172 ? -22.940 -6.328 20.222 1.00 93.88 172 LYS A N 1
ATOM 1429 C CA . LYS A 1 172 ? -21.684 -5.784 20.741 1.00 93.88 172 LYS A CA 1
ATOM 1430 C C . LYS A 1 172 ? -20.875 -5.156 19.611 1.00 93.88 172 LYS A C 1
ATOM 1432 O O . LYS A 1 172 ? -21.116 -5.413 18.432 1.00 93.88 172 LYS A O 1
ATOM 1437 N N . GLY A 1 173 ? -19.899 -4.344 19.982 1.00 95.31 173 GLY A N 1
ATOM 1438 C CA . GLY A 1 173 ? -18.883 -3.819 19.084 1.00 95.31 173 GLY A CA 1
ATOM 1439 C C . GLY A 1 173 ? -17.502 -4.334 19.466 1.00 95.31 173 GLY A C 1
ATOM 1440 O O . GLY A 1 173 ? -17.257 -4.736 20.605 1.00 95.31 173 GLY A O 1
ATOM 1441 N N . VAL A 1 174 ? -16.576 -4.284 18.520 1.00 97.56 174 VAL A N 1
ATOM 1442 C CA . VAL A 1 174 ? -15.150 -4.496 18.764 1.00 97.56 174 VAL A CA 1
ATOM 1443 C C . VAL A 1 174 ? -14.418 -3.250 18.308 1.00 97.56 174 VAL A C 1
ATOM 1445 O O . VAL A 1 174 ? -14.533 -2.833 17.159 1.00 97.56 174 VAL A O 1
ATOM 1448 N N . VAL A 1 175 ? -13.675 -2.639 19.223 1.00 97.88 175 VAL A N 1
ATOM 1449 C CA . VAL A 1 175 ? -12.786 -1.523 18.916 1.00 97.88 175 VAL A CA 1
ATOM 1450 C C . VAL A 1 175 ? -11.376 -2.066 18.772 1.00 97.88 175 VAL A C 1
ATOM 1452 O O . VAL A 1 175 ? -10.846 -2.629 19.729 1.00 97.88 175 VAL A O 1
ATOM 1455 N N . ARG A 1 176 ? -10.754 -1.867 17.614 1.00 97.38 176 ARG A N 1
ATOM 1456 C CA . ARG A 1 176 ? -9.364 -2.243 17.358 1.00 97.38 176 ARG A CA 1
ATOM 1457 C C . ARG A 1 176 ? -8.484 -1.003 17.386 1.00 97.38 176 ARG A C 1
ATOM 1459 O O . ARG A 1 176 ? -8.773 -0.026 16.710 1.00 97.38 176 ARG A O 1
ATOM 1466 N N . ASP A 1 177 ? -7.411 -1.041 18.164 1.00 97.00 177 ASP A N 1
ATOM 1467 C CA . ASP A 1 177 ? -6.296 -0.106 18.009 1.00 97.00 177 ASP A CA 1
ATOM 1468 C C . ASP A 1 177 ? -5.483 -0.533 16.783 1.00 97.00 177 ASP A C 1
ATOM 1470 O O . ASP A 1 177 ? -4.892 -1.615 16.769 1.00 97.00 177 ASP A O 1
ATOM 1474 N N . ASN A 1 178 ? -5.469 0.293 15.741 1.00 95.62 178 ASN A N 1
ATOM 1475 C CA . ASN A 1 178 ? -4.877 -0.071 14.455 1.00 95.62 178 ASN A CA 1
ATOM 1476 C C . ASN A 1 178 ? -3.350 -0.167 14.507 1.00 95.62 178 ASN A C 1
ATOM 1478 O O . ASN A 1 178 ? -2.737 -0.921 13.744 1.00 95.62 178 ASN A O 1
ATOM 1482 N N . LEU A 1 179 ? -2.717 0.550 15.435 1.00 94.81 179 LEU A N 1
ATOM 1483 C CA . LEU A 1 179 ? -1.274 0.507 15.584 1.00 94.81 179 LEU A CA 1
ATOM 1484 C C . LEU A 1 179 ? -0.862 -0.782 16.293 1.00 94.81 179 LEU A C 1
ATOM 1486 O O . LEU A 1 179 ? -0.017 -1.520 15.781 1.00 94.81 179 LEU A O 1
ATOM 1490 N N . THR A 1 180 ? -1.483 -1.076 17.439 1.00 95.06 180 THR A N 1
ATOM 1491 C CA . THR A 1 180 ? -1.113 -2.226 18.281 1.00 95.06 180 THR A CA 1
ATOM 1492 C C . 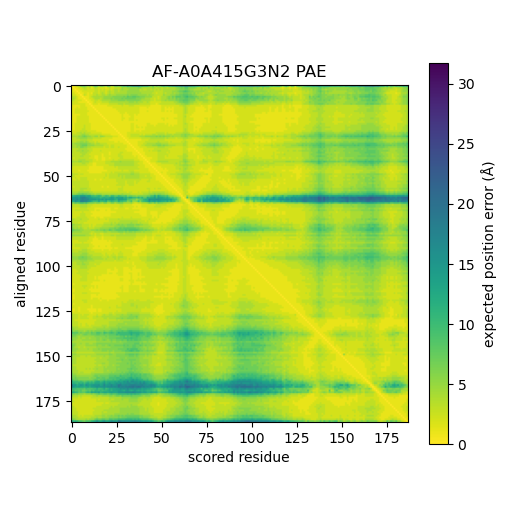THR A 1 180 ? -1.806 -3.533 17.895 1.00 95.06 180 THR A C 1
ATOM 1494 O O . THR A 1 180 ? -1.382 -4.589 18.363 1.00 95.06 180 THR A O 1
ATOM 1497 N N . ARG A 1 181 ? -2.849 -3.465 17.056 1.00 95.19 181 ARG A N 1
ATOM 1498 C CA . ARG A 1 181 ? -3.770 -4.560 16.690 1.00 95.19 181 ARG A CA 1
ATOM 1499 C C . ARG A 1 181 ? -4.522 -5.175 17.873 1.00 95.19 181 ARG A C 1
ATOM 1501 O O . ARG A 1 181 ? -5.094 -6.252 17.750 1.00 95.19 181 ARG 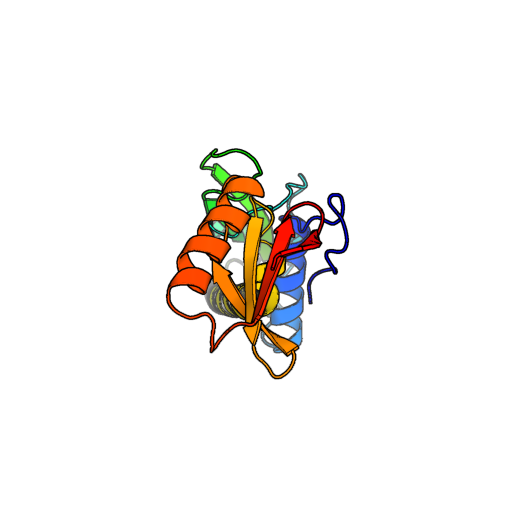A O 1
ATOM 1508 N N . LYS A 1 182 ? -4.550 -4.493 19.023 1.00 96.12 182 LYS A N 1
ATOM 1509 C CA . LYS A 1 182 ? -5.320 -4.933 20.191 1.00 96.12 182 LYS A CA 1
ATOM 1510 C C . LYS A 1 182 ? -6.798 -4.632 19.999 1.00 96.12 182 LYS A C 1
ATOM 1512 O O . LYS A 1 182 ? -7.166 -3.523 19.617 1.00 96.12 182 LYS A O 1
ATOM 1517 N N . GLU A 1 183 ? -7.628 -5.601 20.351 1.00 96.56 183 GLU A N 1
ATOM 1518 C CA . GLU A 1 183 ? -9.079 -5.505 20.266 1.00 96.56 183 GLU A CA 1
ATOM 1519 C C . GLU A 1 183 ? -9.717 -5.385 21.650 1.00 96.56 183 GLU A C 1
ATOM 1521 O O . GLU A 1 183 ? -9.269 -5.977 22.635 1.00 96.56 183 GLU A O 1
ATOM 1526 N N . PHE A 1 184 ? -10.785 -4.597 21.722 1.00 96.31 184 PHE A N 1
ATOM 1527 C CA . PHE A 1 184 ? -11.554 -4.353 22.931 1.00 96.31 184 PHE A CA 1
ATOM 1528 C C . PHE A 1 184 ? -13.036 -4.521 22.624 1.00 96.31 184 PHE A C 1
ATOM 1530 O O . PHE A 1 184 ? -13.599 -3.764 21.834 1.00 96.31 184 PHE A O 1
ATOM 1537 N N . VAL A 1 185 ? -13.681 -5.475 23.286 1.00 96.00 185 VAL A N 1
ATOM 1538 C CA . VAL A 1 185 ? -15.129 -5.661 23.171 1.00 96.00 185 VAL A CA 1
ATOM 1539 C C . VAL A 1 185 ? -15.850 -4.541 23.921 1.00 96.00 185 VAL A C 1
ATOM 1541 O O . VAL A 1 185 ? -15.515 -4.229 25.065 1.00 96.00 185 VAL A O 1
ATOM 1544 N N . VAL A 1 186 ? -16.853 -3.953 23.277 1.00 93.81 186 VAL A N 1
ATOM 1545 C CA . VAL A 1 186 ? -17.775 -2.968 23.846 1.00 93.81 186 VAL A CA 1
ATOM 1546 C C . VAL A 1 186 ? -19.199 -3.507 23.754 1.00 93.81 186 VAL A C 1
ATOM 1548 O O . VAL A 1 186 ? -19.555 -4.148 22.770 1.00 93.81 186 VAL A O 1
ATOM 1551 N N . LYS A 1 187 ? -19.991 -3.293 24.800 1.00 86.06 187 LYS A N 1
ATOM 1552 C CA . LYS A 1 187 ? -21.393 -3.703 24.900 1.00 86.06 187 LYS A CA 1
ATOM 1553 C C . LYS A 1 187 ? -22.233 -2.487 25.253 1.00 86.06 187 LYS A C 1
ATOM 1555 O O . LYS A 1 187 ? -21.670 -1.575 25.908 1.00 86.06 187 LYS A O 1
#

Organism: NCBI:txid39488

pLDDT: mean 95.12, std 4.11, range [74.88, 98.75]

F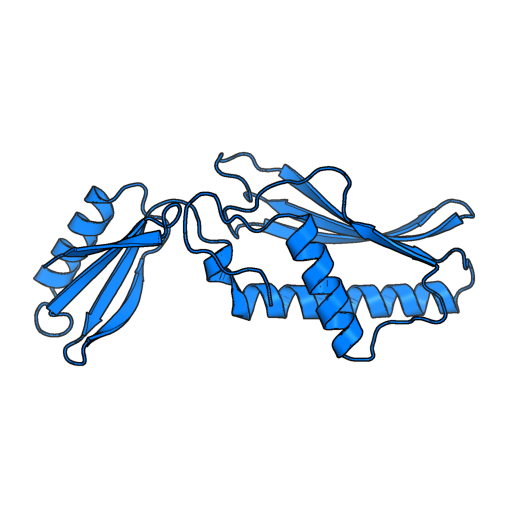oldseek 3Di:
DADDDQFLPRFQWLQSLLVQLVVQCVVVVLDPVVFWPDKDFDPDTDGFQAPFKDWDWDWDQDPQQAIKTWIKIWQCRHQDRDTGIDTSIIIDGSDHDPVSSVSVVSSNVSSVVSSVVCCVVPVLSNNQADKWKWFAFPVRDTDTDDGRHNYPVVNLVVQVVVCVVCVNGGVWMWIANSSGRDIDIGD

Solvent-accessible surface area (backbone atoms only — not comparable to full-atom values): 10048 Å² total; per-residue (Å²): 130,80,82,78,71,74,35,59,87,46,62,50,27,33,41,56,54,37,52,48,24,53,51,46,30,54,70,69,73,61,53,62,72,93,56,53,73,48,74,46,60,40,91,66,85,42,64,35,30,28,66,60,48,44,80,52,69,45,79,47,77,51,89,86,56,12,36,38,42,37,39,26,38,41,30,35,27,43,93,56,90,56,75,48,77,46,60,15,24,39,38,32,21,64,57,78,52,77,64,53,55,51,53,52,53,50,42,52,52,44,44,50,54,30,44,53,51,47,49,71,77,46,42,68,71,21,48,27,54,42,21,30,30,26,40,21,34,87,84,70,47,77,39,87,72,49,71,58,30,91,38,67,66,58,42,52,52,53,47,50,65,48,32,79,76,40,52,90,59,34,72,32,33,36,41,29,36,33,43,50,61,48,74,43,83,44,119